Protein AF-A0A822BD22-F1 (afdb_monomer_lite)

pLDDT: mean 70.35, std 27.4, range [24.09, 98.56]

Secondary structure (DSSP, 8-state):
--------------------GGGG---S-PPP--GGGGSPP--HHHHTGGGTTTSTTHHHHHHHHHHH-SS-STT--HHHHHHHHHHHPPPSSGGGSHHHHHHHHHH-S-TTGGGGGHHHHHHHHHHHHHSPEEEEEEEEEESS--GGGS-TT-EEEE-S-EEEES-HHHHTSTTTT-SSSSEEEEEEEEEEEEE-GGGSS-GGG-EEEEPTTEEEEEEEEEE-TTSEEEEEEEE-PPPPHHHHHHHHHT----PPP--SS---GGG--HHHHHHHHH-----GGGTT-GGGTEEEESS-TTT---S-EEEE-EEEE-TTT--EEEE---EE---SS--------

Foldseek 3Di:
DDDDDDDPPPDDPQQPDDAPVVVLAPQDDADDDCVLVPDDQDALCVLQVLVPVPQPPVVVLLVVLLVVQVDAPLPDDSRLLSLQQQLQDADVVRCSRPQNVVLVQLRDSPCPVVVSNSNSCSSNVVSQVSFDWDFAKWKDKHQAACLVVAAAFDKGWRQGWDKTARDPVVCCDSSHRHDAHAMEMETEGDGGWGQSLRSYPNNVRSITIDDGRWMWGWHDWDADPRNYIYTYTYTDDDDDVVNVVVLVVLPPQPDDDDDDDDDDPVDPCVVVVCCVSPVDDDDPVPPDDQVVQWDFDCADPPPGDRAGWTFGFDFDQDPVRRDTDTDGGDTDGDDPPDSDDDDDD

Radius of gyration: 25.85 Å; chains: 1; bounding box: 95×39×69 Å

Structure (mmCIF, N/CA/C/O backbone):
data_AF-A0A822BD22-F1
#
_entry.id   AF-A0A822BD22-F1
#
loop_
_atom_site.group_PDB
_atom_site.id
_atom_site.type_symbol
_atom_site.label_atom_id
_atom_site.label_alt_id
_atom_site.label_comp_id
_atom_site.label_asym_id
_atom_site.label_entity_id
_atom_site.label_seq_id
_atom_site.pdbx_PDB_ins_code
_atom_site.Cartn_x
_atom_site.Cartn_y
_atom_site.Cartn_z
_atom_site.occupancy
_atom_site.B_iso_or_equiv
_atom_site.auth_seq_id
_atom_site.auth_comp_id
_atom_site.auth_asym_id
_atom_site.auth_atom_id
_atom_site.pdbx_PDB_model_num
ATOM 1 N N . MET A 1 1 ? 43.432 14.943 35.364 1.00 39.38 1 MET A N 1
ATOM 2 C CA . MET A 1 1 ? 43.405 15.243 33.917 1.00 39.38 1 MET A CA 1
ATOM 3 C C . MET A 1 1 ? 42.606 14.137 33.251 1.00 39.38 1 MET A C 1
ATOM 5 O O . MET A 1 1 ? 43.121 13.043 33.075 1.00 39.38 1 MET A O 1
ATOM 9 N N . GLY A 1 2 ? 41.304 14.366 33.076 1.00 28.75 2 GLY A N 1
ATOM 10 C CA . GLY A 1 2 ? 40.375 13.372 32.541 1.00 28.75 2 GLY A CA 1
ATOM 11 C C . GLY A 1 2 ? 40.328 13.458 31.022 1.00 28.75 2 GLY A C 1
ATOM 12 O O . GLY A 1 2 ? 39.978 14.506 30.487 1.00 28.75 2 GLY A O 1
ATOM 13 N N . ASN A 1 3 ? 40.677 12.366 30.345 1.00 30.05 3 ASN A N 1
ATOM 14 C CA . ASN A 1 3 ? 40.506 12.235 28.903 1.00 30.05 3 ASN A CA 1
ATOM 15 C C . ASN A 1 3 ? 39.052 11.870 28.607 1.00 30.05 3 ASN A C 1
ATOM 17 O O . ASN A 1 3 ? 38.611 10.746 28.838 1.00 30.05 3 ASN A O 1
ATOM 21 N N . THR A 1 4 ? 38.305 12.850 28.114 1.00 30.67 4 THR A N 1
ATOM 22 C CA . THR A 1 4 ? 36.961 12.680 27.569 1.00 30.67 4 THR A CA 1
ATOM 23 C C . THR A 1 4 ? 37.096 12.110 26.160 1.00 30.67 4 THR A C 1
ATOM 25 O O . THR A 1 4 ? 37.563 12.784 25.246 1.00 30.67 4 THR A O 1
ATOM 28 N N . VAL A 1 5 ? 36.716 10.844 25.988 1.00 32.72 5 VAL A N 1
ATOM 29 C CA . VAL A 1 5 ? 36.559 10.224 24.670 1.00 32.72 5 VAL A CA 1
ATOM 30 C C . VAL A 1 5 ? 35.269 10.771 24.068 1.00 32.72 5 VAL A C 1
ATOM 32 O O . VAL A 1 5 ? 34.169 10.437 24.502 1.00 32.72 5 VAL A O 1
ATOM 35 N N . SER A 1 6 ? 35.407 11.654 23.087 1.00 28.48 6 SER A N 1
ATOM 36 C CA . SER A 1 6 ? 34.316 12.148 22.259 1.00 28.48 6 SER A CA 1
ATOM 37 C C . SER A 1 6 ? 33.780 11.009 21.387 1.00 28.48 6 SER A C 1
ATOM 39 O O . SER A 1 6 ? 34.411 10.574 20.425 1.00 28.48 6 SER A O 1
ATOM 41 N N . HIS A 1 7 ? 32.596 10.497 21.727 1.00 30.17 7 HIS A N 1
ATOM 42 C CA . HIS A 1 7 ? 31.829 9.647 20.822 1.00 30.17 7 HIS A CA 1
ATOM 43 C C . HIS A 1 7 ? 31.301 10.495 19.666 1.00 30.17 7 HIS A C 1
ATOM 45 O O . HIS A 1 7 ? 30.367 11.282 19.806 1.00 30.17 7 HIS A O 1
ATOM 51 N N . ASN A 1 8 ? 31.943 10.328 18.515 1.00 25.52 8 ASN A N 1
ATOM 52 C CA . ASN A 1 8 ? 31.527 10.877 17.236 1.00 25.52 8 ASN A CA 1
ATOM 53 C C . ASN A 1 8 ? 30.267 10.124 16.768 1.00 25.52 8 ASN A C 1
ATOM 55 O O . ASN A 1 8 ? 30.348 9.109 16.079 1.00 25.52 8 ASN A O 1
ATOM 59 N N . ILE A 1 9 ? 29.088 10.599 17.175 1.00 32.53 9 ILE A N 1
ATOM 60 C CA . ILE A 1 9 ? 27.795 10.157 16.639 1.00 32.53 9 ILE A CA 1
ATOM 61 C C . ILE A 1 9 ? 27.594 10.888 15.310 1.00 32.53 9 ILE A C 1
ATOM 63 O O . ILE A 1 9 ? 26.933 11.913 15.254 1.00 32.53 9 ILE A O 1
ATOM 67 N N . ASN A 1 10 ? 28.242 10.409 14.251 1.00 30.33 10 ASN A N 1
ATOM 68 C CA . ASN A 1 10 ? 27.980 10.827 12.871 1.00 30.33 10 ASN A CA 1
ATOM 69 C C . ASN A 1 10 ? 28.364 9.694 11.915 1.00 30.33 10 ASN A C 1
ATOM 71 O O . ASN A 1 10 ? 29.197 9.833 11.024 1.00 30.33 10 ASN A O 1
ATOM 75 N N . GLN A 1 11 ? 27.739 8.540 12.117 1.00 27.50 11 GLN A N 1
ATOM 76 C CA . GLN A 1 11 ? 27.539 7.578 11.044 1.00 27.50 11 GLN A CA 1
ATOM 77 C C . GLN A 1 11 ? 26.036 7.490 10.847 1.00 27.50 11 GLN A C 1
ATOM 79 O O . GLN A 1 11 ? 25.334 6.846 11.622 1.00 27.50 11 GLN A O 1
ATOM 84 N N . SER A 1 12 ? 25.538 8.227 9.853 1.00 28.83 12 SER A N 1
ATOM 85 C CA . SER A 1 12 ? 24.184 8.041 9.350 1.00 28.83 12 SER A CA 1
ATOM 86 C C . SER A 1 12 ? 24.054 6.568 8.957 1.00 28.83 12 SER A C 1
ATOM 88 O O . SER A 1 12 ? 24.787 6.142 8.053 1.00 28.83 12 SER A O 1
ATOM 90 N N . PRO A 1 13 ? 23.196 5.775 9.620 1.00 29.02 13 PRO A N 1
ATOM 91 C CA . PRO A 1 13 ? 22.957 4.418 9.175 1.00 29.02 13 PRO A CA 1
ATOM 92 C C . PRO A 1 13 ? 22.441 4.516 7.742 1.00 29.02 13 PRO A C 1
ATOM 94 O O . PRO A 1 13 ? 21.635 5.392 7.422 1.00 29.02 13 PRO A O 1
ATOM 97 N N . SER A 1 14 ? 22.992 3.684 6.863 1.00 32.59 14 SER A N 1
ATOM 98 C CA . SER A 1 14 ? 22.547 3.540 5.484 1.00 32.59 14 SER A CA 1
ATOM 99 C C . SER A 1 14 ? 21.024 3.461 5.474 1.00 32.59 14 SER A C 1
ATOM 101 O O . SER A 1 14 ? 20.461 2.490 5.975 1.00 32.59 14 SER A O 1
ATOM 103 N N . ASN A 1 15 ? 20.372 4.511 4.972 1.00 36.66 15 ASN A N 1
ATOM 104 C CA . ASN A 1 15 ? 18.926 4.552 4.841 1.00 36.66 15 ASN A CA 1
ATOM 105 C C . ASN A 1 15 ? 18.528 3.502 3.795 1.00 36.66 15 ASN A C 1
ATOM 107 O O . ASN A 1 15 ? 18.431 3.804 2.607 1.00 36.66 15 ASN A O 1
ATOM 111 N N . ASP A 1 16 ? 18.335 2.257 4.219 1.00 38.34 16 ASP A N 1
ATOM 112 C CA . ASP A 1 16 ? 17.560 1.290 3.459 1.00 38.34 16 ASP A CA 1
ATOM 113 C C . ASP A 1 16 ? 16.104 1.735 3.570 1.00 38.34 16 ASP A C 1
ATOM 115 O O . ASP A 1 16 ? 15.376 1.409 4.505 1.00 38.34 16 ASP A O 1
ATOM 119 N N . TYR A 1 17 ? 15.702 2.597 2.638 1.00 51.81 17 TYR A N 1
ATOM 120 C CA . TYR A 1 17 ? 14.315 3.009 2.509 1.00 51.81 17 TYR A CA 1
ATOM 121 C C . TYR A 1 17 ? 13.436 1.795 2.238 1.00 51.81 17 TYR A C 1
ATOM 123 O O . TYR A 1 17 ? 13.877 0.831 1.621 1.00 51.81 17 TYR A O 1
ATOM 131 N N . ARG A 1 18 ? 12.171 1.908 2.654 1.00 59.91 18 ARG A N 1
ATOM 132 C CA . ARG A 1 18 ? 11.008 1.069 2.337 1.00 59.91 18 ARG A CA 1
ATOM 133 C C . ARG A 1 18 ? 11.093 0.342 0.985 1.00 59.91 18 ARG A C 1
ATOM 135 O O . ARG A 1 18 ? 10.445 0.732 0.013 1.00 59.91 18 ARG A O 1
ATOM 142 N N . PHE A 1 19 ? 11.856 -0.746 0.919 1.00 51.41 19 PHE A N 1
ATOM 143 C CA . PHE A 1 19 ? 11.784 -1.678 -0.190 1.00 51.41 19 PHE A CA 1
ATOM 144 C C . PHE A 1 19 ? 10.459 -2.392 -0.019 1.00 51.41 19 PHE A C 1
ATOM 146 O O . PHE A 1 19 ? 10.248 -3.146 0.934 1.00 51.41 19 PHE A O 1
ATOM 153 N N . LEU A 1 20 ? 9.527 -2.094 -0.916 1.00 57.00 20 LEU A N 1
ATOM 154 C CA . LEU A 1 20 ? 8.345 -2.918 -1.039 1.00 57.00 20 LEU A CA 1
ATOM 155 C C . LEU A 1 20 ? 8.821 -4.355 -1.225 1.00 57.00 20 LEU A C 1
ATOM 157 O O . LEU A 1 20 ? 9.653 -4.631 -2.089 1.00 57.00 20 LEU A O 1
ATOM 161 N N . ASN A 1 21 ? 8.294 -5.269 -0.419 1.00 61.31 21 ASN A N 1
ATOM 162 C CA . ASN A 1 21 ? 8.563 -6.693 -0.581 1.00 61.31 21 ASN A CA 1
ATOM 163 C C . ASN A 1 21 ? 7.690 -7.245 -1.729 1.00 61.31 21 ASN A C 1
ATOM 165 O O . ASN A 1 21 ? 7.062 -8.296 -1.589 1.00 61.31 21 ASN A O 1
ATOM 169 N N . ILE A 1 22 ? 7.610 -6.502 -2.845 1.00 62.81 22 ILE A N 1
ATOM 170 C CA . ILE A 1 22 ? 6.852 -6.872 -4.048 1.00 62.81 22 ILE A CA 1
ATOM 171 C C . ILE A 1 22 ? 7.422 -8.154 -4.659 1.00 62.81 22 ILE A C 1
ATOM 173 O O . ILE A 1 22 ? 6.692 -8.927 -5.272 1.00 62.81 22 ILE A O 1
ATOM 177 N N . ASP A 1 23 ? 8.717 -8.411 -4.470 1.00 64.88 23 ASP A N 1
ATOM 178 C CA . ASP A 1 23 ? 9.380 -9.660 -4.851 1.00 64.88 23 ASP A CA 1
ATOM 179 C C . ASP A 1 23 ? 8.731 -10.898 -4.209 1.00 64.88 23 ASP A C 1
ATOM 181 O O . ASP A 1 23 ? 8.848 -11.998 -4.742 1.00 64.88 23 ASP A O 1
ATOM 185 N N . LYS A 1 24 ? 8.013 -10.718 -3.094 1.00 77.94 24 LYS A N 1
ATOM 186 C CA . LYS A 1 24 ? 7.325 -11.788 -2.361 1.00 77.94 24 LYS A CA 1
ATOM 187 C C . LYS A 1 24 ? 5.832 -11.863 -2.659 1.00 77.94 24 LYS A C 1
ATOM 189 O O . LYS A 1 24 ? 5.160 -12.708 -2.066 1.00 77.94 24 LYS A O 1
ATOM 194 N N . GLU A 1 25 ? 5.289 -10.985 -3.505 1.00 79.69 25 GLU A N 1
ATOM 195 C CA . GLU A 1 25 ? 3.885 -11.078 -3.901 1.00 79.69 25 GLU A CA 1
ATOM 196 C C . GLU A 1 25 ? 3.631 -12.442 -4.550 1.00 79.69 25 GLU A C 1
ATOM 198 O O . GLU A 1 25 ? 4.402 -12.871 -5.406 1.00 79.69 25 GLU A O 1
ATOM 203 N N . PRO A 1 26 ? 2.559 -13.153 -4.166 1.00 75.69 26 PRO A N 1
ATOM 204 C CA . PRO A 1 26 ? 2.305 -14.485 -4.696 1.00 75.69 26 PRO A CA 1
ATOM 205 C C . PRO A 1 26 ? 1.864 -14.442 -6.171 1.00 75.69 26 PRO A C 1
ATOM 207 O O . PRO A 1 26 ? 1.840 -15.480 -6.822 1.00 75.69 26 PRO A O 1
ATOM 210 N N . LEU A 1 27 ? 1.516 -13.252 -6.692 1.00 73.12 27 LEU A N 1
ATOM 211 C CA . LEU A 1 27 ? 1.082 -12.980 -8.074 1.00 73.12 27 LEU A CA 1
ATOM 212 C C . LEU A 1 27 ? -0.092 -13.847 -8.559 1.00 73.12 27 LEU A C 1
ATOM 214 O O . LEU A 1 27 ? -0.377 -13.924 -9.751 1.00 73.12 27 LEU A O 1
ATOM 218 N N . GLU A 1 28 ? -0.827 -14.438 -7.621 1.00 69.50 28 GLU A N 1
ATOM 219 C CA . GLU A 1 28 ? -1.998 -15.278 -7.845 1.00 69.50 28 GLU A CA 1
ATOM 220 C C . GLU A 1 28 ? -3.212 -14.740 -7.073 1.00 69.50 28 GLU A C 1
ATOM 222 O O . GLU A 1 28 ? -3.108 -13.849 -6.221 1.00 69.50 28 GLU A O 1
ATOM 227 N N . MET A 1 29 ? -4.390 -15.288 -7.372 1.00 68.81 29 MET A N 1
ATOM 228 C CA . MET A 1 29 ? -5.622 -14.944 -6.669 1.00 68.81 29 MET A CA 1
ATOM 229 C C . MET A 1 29 ? -5.764 -15.778 -5.390 1.00 68.81 29 MET A C 1
ATOM 231 O O . MET A 1 29 ? -5.981 -16.984 -5.449 1.00 68.81 29 MET A O 1
ATOM 235 N N . LEU A 1 30 ? -5.696 -15.119 -4.236 1.00 66.50 30 LEU A N 1
ATOM 236 C CA . LEU A 1 30 ? -6.094 -15.656 -2.939 1.00 66.50 30 LEU A CA 1
ATOM 237 C C . LEU A 1 30 ? -7.579 -15.361 -2.658 1.00 66.50 30 LEU A C 1
ATOM 239 O O . LEU A 1 30 ? -8.231 -14.590 -3.366 1.00 66.50 30 LEU A O 1
ATOM 243 N N . LEU A 1 31 ? -8.124 -15.971 -1.602 1.00 66.19 31 LEU A N 1
ATOM 244 C CA . LEU A 1 31 ? -9.459 -15.626 -1.111 1.00 66.19 31 LEU A CA 1
ATOM 245 C C . LEU A 1 31 ? -9.468 -14.177 -0.611 1.00 66.19 31 LEU A C 1
ATOM 247 O O . LEU A 1 31 ? -8.600 -13.792 0.184 1.00 66.19 31 LEU A O 1
ATOM 251 N N . ALA A 1 32 ? -10.451 -13.419 -1.108 1.00 62.97 32 ALA A N 1
ATOM 252 C CA . ALA A 1 32 ? -10.689 -12.031 -0.742 1.00 62.97 32 ALA A CA 1
ATOM 253 C C . ALA A 1 32 ? -11.035 -11.924 0.737 1.00 62.97 32 ALA A C 1
ATOM 255 O O . ALA A 1 32 ? -11.737 -12.778 1.291 1.00 62.97 32 ALA A O 1
ATOM 256 N N . ILE A 1 33 ? -10.562 -10.854 1.359 1.00 66.81 33 ILE A N 1
ATOM 257 C CA . ILE A 1 33 ? -10.727 -10.681 2.784 1.00 66.81 33 ILE A CA 1
ATOM 258 C C . ILE A 1 33 ? -11.813 -9.644 3.053 1.00 66.81 33 ILE A C 1
ATOM 260 O O . ILE A 1 33 ? -11.590 -8.441 3.007 1.00 66.81 33 ILE A O 1
ATOM 264 N N . GLU A 1 34 ? -13.018 -10.111 3.377 1.00 69.62 34 GLU A N 1
ATOM 265 C CA . GLU A 1 34 ? -14.160 -9.220 3.623 1.00 69.62 34 GLU A CA 1
ATOM 266 C C . GLU A 1 34 ? -14.635 -9.202 5.079 1.00 69.62 34 GLU A C 1
ATOM 268 O O . GLU A 1 34 ? -15.437 -8.342 5.449 1.00 69.62 34 GLU A O 1
ATOM 273 N N . ASP A 1 35 ? -14.124 -10.101 5.924 1.00 77.06 35 ASP A N 1
ATOM 274 C CA . ASP A 1 35 ? -14.618 -10.301 7.293 1.00 77.06 35 ASP A CA 1
ATOM 275 C C . ASP A 1 35 ? -14.495 -9.043 8.156 1.00 77.06 35 ASP A C 1
ATOM 277 O O . ASP A 1 35 ? -15.389 -8.735 8.948 1.00 77.06 35 ASP A O 1
ATOM 281 N N . TYR A 1 36 ? -13.439 -8.252 7.946 1.00 81.69 36 TYR A N 1
ATOM 282 C CA . TYR A 1 36 ? -13.239 -7.013 8.691 1.00 81.69 36 TYR A CA 1
ATOM 283 C C . TYR A 1 36 ? -14.333 -5.980 8.403 1.00 81.69 36 TYR A C 1
ATOM 285 O O . TYR A 1 36 ? -14.628 -5.156 9.265 1.00 81.69 36 TYR A O 1
ATOM 293 N N . LYS A 1 37 ? -14.977 -6.007 7.222 1.00 79.25 37 LYS A N 1
ATOM 294 C CA . LYS A 1 37 ? -15.963 -4.989 6.811 1.00 79.25 37 LYS A CA 1
ATOM 295 C C . LYS A 1 37 ? -17.158 -4.937 7.768 1.00 79.25 37 LYS A C 1
ATOM 297 O O . LYS A 1 37 ? -17.703 -3.851 7.980 1.00 79.25 37 LYS A O 1
ATOM 302 N N . LYS A 1 38 ? -17.515 -6.082 8.363 1.00 83.94 38 LYS A N 1
ATOM 303 C CA . LYS A 1 38 ? -18.635 -6.257 9.305 1.00 83.94 38 LYS A CA 1
ATOM 304 C C . LYS A 1 38 ? -18.286 -5.905 10.754 1.00 83.94 38 LYS A C 1
ATOM 306 O O . LYS A 1 38 ? -19.191 -5.818 11.577 1.00 83.94 38 LYS A O 1
ATOM 311 N N . LEU A 1 39 ? -17.004 -5.724 11.074 1.00 88.25 39 LEU A N 1
ATOM 312 C CA . LEU A 1 39 ? -16.579 -5.385 12.429 1.00 88.25 39 LEU A CA 1
ATOM 313 C C . LEU A 1 39 ? -16.933 -3.932 12.779 1.00 88.25 39 LEU A C 1
ATOM 315 O O . LEU A 1 39 ? -16.953 -3.072 11.888 1.00 88.25 39 LEU A O 1
ATOM 319 N N . PRO A 1 40 ? -17.199 -3.637 14.065 1.00 93.12 40 PRO A N 1
ATOM 320 C CA . PRO A 1 40 ? -17.369 -2.267 14.525 1.00 93.12 40 PRO A CA 1
ATOM 321 C C . PRO A 1 40 ? -16.058 -1.483 14.401 1.00 93.12 40 PRO A C 1
ATOM 323 O O . PRO A 1 40 ? -14.964 -2.048 14.460 1.00 93.12 40 PRO A O 1
ATOM 326 N N . LEU A 1 41 ? -16.172 -0.163 14.246 1.00 94.88 41 LEU A N 1
ATOM 327 C CA . LEU A 1 41 ? -15.031 0.733 14.423 1.00 94.88 41 LEU A CA 1
ATOM 328 C C . LEU A 1 41 ? -14.703 0.841 15.911 1.00 94.88 41 LEU A C 1
ATOM 330 O O . LEU A 1 41 ? -15.602 0.933 16.746 1.00 94.88 41 LEU A O 1
ATOM 334 N N . VAL A 1 42 ? -13.413 0.826 16.219 1.00 97.38 42 VAL A N 1
ATOM 335 C CA . VAL A 1 42 ? -12.861 0.838 17.576 1.00 97.38 42 VAL A CA 1
ATOM 336 C C . VAL A 1 42 ? -11.689 1.818 17.642 1.00 97.38 42 VAL A C 1
ATOM 338 O O . VAL A 1 42 ? -11.203 2.259 16.597 1.00 97.38 42 VAL A O 1
ATOM 341 N N . SER A 1 43 ? -11.227 2.160 18.849 1.00 98.25 43 SER A N 1
ATOM 342 C CA . SER A 1 43 ? -10.034 3.007 19.004 1.00 98.25 43 SER A CA 1
ATOM 343 C C . SER A 1 43 ? -8.779 2.302 18.480 1.00 98.25 43 SER A C 1
ATOM 345 O O . SER A 1 43 ? -8.759 1.073 18.353 1.00 98.25 43 SER A O 1
ATOM 347 N N . LEU A 1 44 ? -7.702 3.050 18.215 1.00 98.44 44 LEU A N 1
ATOM 348 C CA . LEU A 1 44 ? -6.462 2.450 17.717 1.00 98.44 44 LEU A CA 1
ATOM 349 C C . LEU A 1 44 ? -5.879 1.427 18.707 1.00 98.44 44 LEU A C 1
ATOM 351 O O . LEU A 1 44 ? -5.439 0.359 18.290 1.00 98.44 44 LEU A O 1
ATOM 355 N N . GLU A 1 45 ? -5.935 1.696 20.014 1.00 98.19 45 GLU A N 1
ATOM 356 C CA . GLU A 1 45 ? -5.481 0.773 21.063 1.00 98.19 45 GLU A CA 1
ATOM 357 C C . GLU A 1 45 ? -6.238 -0.557 21.025 1.00 98.19 45 GLU A C 1
ATOM 359 O O . GLU A 1 45 ? -5.637 -1.629 21.114 1.00 98.19 45 GLU A O 1
ATOM 364 N N . GLN A 1 46 ? -7.563 -0.493 20.872 1.00 97.88 46 GLN A N 1
ATOM 365 C CA . GLN A 1 46 ? -8.407 -1.680 20.755 1.00 97.88 46 GLN A CA 1
ATOM 366 C C . GLN A 1 46 ? -8.121 -2.424 19.448 1.00 97.88 46 GLN A C 1
ATOM 368 O O . GLN A 1 46 ? -8.003 -3.652 19.452 1.00 97.88 46 GLN A O 1
ATOM 373 N N . ALA A 1 47 ? -7.950 -1.683 18.349 1.00 97.88 47 ALA A N 1
ATOM 374 C CA . ALA A 1 47 ? -7.697 -2.223 17.020 1.00 97.88 47 ALA A CA 1
ATOM 375 C C . ALA A 1 47 ? -6.402 -3.044 16.942 1.00 97.88 47 ALA A C 1
ATOM 377 O O . ALA A 1 47 ? -6.341 -4.013 16.186 1.00 97.88 47 ALA A O 1
ATOM 378 N N . VAL A 1 48 ? -5.389 -2.680 17.736 1.00 97.88 48 VAL A N 1
ATOM 379 C CA . VAL A 1 48 ? -4.091 -3.368 17.774 1.00 97.88 48 VAL A CA 1
ATOM 380 C C . VAL A 1 48 ? -3.915 -4.330 18.950 1.00 97.88 48 VAL A C 1
ATOM 382 O O . VAL A 1 48 ? -2.855 -4.937 19.091 1.00 97.88 48 VAL A O 1
ATOM 385 N N . SER A 1 49 ? -4.919 -4.479 19.814 1.00 96.94 49 SER A N 1
ATOM 386 C CA . SER A 1 49 ? -4.806 -5.268 21.050 1.00 96.94 49 SER A CA 1
ATOM 387 C C . SER A 1 49 ? -4.334 -6.710 20.807 1.00 96.94 49 SER A C 1
ATOM 389 O O . SER A 1 49 ? -3.453 -7.198 21.514 1.00 96.94 49 SER A O 1
ATOM 391 N N . SER A 1 50 ? -4.838 -7.358 19.752 1.00 95.31 50 SER A N 1
ATOM 392 C CA . SER A 1 50 ? -4.452 -8.716 19.337 1.00 95.31 50 SER A CA 1
ATOM 393 C C . SER A 1 50 ? -3.057 -8.815 18.710 1.00 95.31 50 SER A C 1
ATOM 395 O O . SER A 1 50 ? -2.565 -9.922 18.515 1.00 95.31 50 SER A O 1
ATOM 397 N N . LEU A 1 51 ? -2.419 -7.687 18.386 1.00 96.44 51 LEU A N 1
ATOM 398 C CA . LEU A 1 51 ? -1.101 -7.624 17.747 1.00 96.44 51 LEU A CA 1
ATOM 399 C C . LEU A 1 51 ? 0.044 -7.511 18.768 1.00 96.44 51 LEU A C 1
ATOM 401 O O . LEU A 1 51 ? 1.200 -7.746 18.426 1.00 96.44 51 LEU A O 1
ATOM 405 N N . VAL A 1 52 ? -0.262 -7.180 20.029 1.00 95.31 52 VAL A N 1
ATOM 406 C CA . VAL A 1 52 ? 0.725 -6.934 21.103 1.00 95.31 52 VAL A CA 1
ATOM 407 C C . VAL A 1 52 ? 1.674 -8.112 21.332 1.00 95.31 52 VAL A C 1
ATOM 409 O O . VAL A 1 52 ? 2.813 -7.899 21.734 1.00 95.31 52 VAL A O 1
ATOM 412 N N . SER A 1 53 ? 1.230 -9.344 21.082 1.00 92.69 53 SER A N 1
ATOM 413 C CA . SER A 1 53 ? 2.041 -10.546 21.305 1.00 92.69 53 SER A CA 1
ATOM 414 C C . SER A 1 53 ? 3.109 -10.793 20.238 1.00 92.69 53 SER A C 1
ATOM 416 O O . SER A 1 53 ? 4.004 -11.598 20.483 1.00 92.69 53 SER A O 1
ATOM 418 N N . PHE A 1 54 ? 3.033 -10.143 19.071 1.00 93.50 54 PHE A N 1
ATOM 419 C CA . PHE A 1 54 ? 3.946 -10.421 17.953 1.00 93.50 54 PHE A CA 1
ATOM 420 C C . PHE A 1 54 ? 4.390 -9.195 17.142 1.00 93.50 54 PHE A C 1
ATOM 422 O O . PHE A 1 54 ? 5.243 -9.335 16.270 1.00 93.50 54 PHE A O 1
ATOM 429 N N . VAL A 1 55 ? 3.848 -8.004 17.409 1.00 94.88 55 VAL A N 1
ATOM 430 C CA . VAL A 1 55 ? 4.353 -6.743 16.854 1.00 94.88 55 VAL A CA 1
ATOM 431 C C . VAL A 1 55 ? 5.155 -6.011 17.937 1.00 94.88 55 VAL A C 1
ATOM 433 O O . VAL A 1 55 ? 4.560 -5.545 18.917 1.00 94.88 55 VAL A O 1
ATOM 436 N N . PRO A 1 56 ? 6.488 -5.893 17.788 1.00 94.00 56 PRO A N 1
ATOM 437 C CA . PRO A 1 56 ? 7.343 -5.241 18.775 1.00 94.00 56 PRO A CA 1
ATOM 438 C C . PRO A 1 56 ? 6.915 -3.798 19.050 1.00 94.00 56 PRO A C 1
ATOM 440 O O . PRO A 1 56 ? 6.549 -3.066 18.136 1.00 94.00 56 PRO A O 1
ATOM 443 N N . ASN A 1 57 ? 6.974 -3.380 20.318 1.00 94.69 57 ASN A N 1
ATOM 444 C CA . ASN A 1 57 ? 6.786 -1.988 20.759 1.00 94.69 57 ASN A CA 1
ATOM 445 C C . ASN A 1 57 ? 5.472 -1.306 20.323 1.00 94.69 57 ASN A C 1
ATOM 447 O O . ASN A 1 57 ? 5.367 -0.077 20.311 1.00 94.69 57 ASN A O 1
ATOM 451 N N . ILE A 1 58 ? 4.435 -2.078 19.980 1.00 96.81 58 ILE A N 1
ATOM 452 C CA . ILE A 1 58 ? 3.209 -1.522 19.394 1.00 96.81 58 ILE A CA 1
ATOM 453 C C . ILE A 1 58 ? 2.476 -0.532 20.300 1.00 96.81 58 ILE A C 1
ATOM 455 O O . ILE A 1 58 ? 1.913 0.444 19.813 1.00 96.81 58 ILE A O 1
ATOM 459 N N . LYS A 1 59 ? 2.524 -0.728 21.621 1.00 96.75 59 LYS A N 1
ATOM 460 C CA . LYS A 1 59 ? 1.893 0.192 22.578 1.00 96.75 59 LYS A CA 1
ATOM 461 C C . LYS A 1 59 ? 2.563 1.566 22.551 1.00 96.75 59 LYS A C 1
ATOM 463 O O . LYS A 1 59 ? 1.866 2.576 22.500 1.00 96.75 59 LYS A O 1
ATOM 468 N N . GLN A 1 60 ? 3.896 1.596 22.537 1.00 96.81 60 GLN A N 1
ATOM 469 C CA . GLN A 1 60 ? 4.673 2.831 22.440 1.00 96.81 60 GLN A CA 1
ATOM 470 C C . GLN A 1 60 ? 4.452 3.512 21.085 1.00 96.81 60 GLN A C 1
ATOM 472 O O . GLN A 1 60 ? 4.254 4.724 21.037 1.00 96.81 60 GLN A O 1
ATOM 477 N N . MET A 1 61 ? 4.412 2.737 19.992 1.00 97.44 61 MET A N 1
ATOM 478 C CA . MET A 1 61 ? 4.117 3.277 18.662 1.00 97.44 61 MET A CA 1
ATOM 479 C C . MET A 1 61 ? 2.737 3.940 18.613 1.00 97.44 61 MET A C 1
ATOM 481 O O . MET A 1 61 ? 2.628 5.057 18.119 1.00 97.44 61 MET A O 1
ATOM 485 N N . VAL A 1 62 ? 1.697 3.295 19.160 1.00 98.00 62 VAL A N 1
ATOM 486 C CA . VAL A 1 62 ? 0.335 3.856 19.209 1.00 98.00 62 VAL A CA 1
ATOM 487 C C . VAL A 1 62 ? 0.293 5.174 19.977 1.00 98.00 62 VAL A C 1
ATOM 489 O O . VAL A 1 62 ? -0.299 6.134 19.487 1.00 98.00 62 VAL A O 1
ATOM 492 N N . GLN A 1 63 ? 0.947 5.251 21.138 1.00 97.00 63 GLN A N 1
ATOM 493 C CA . GLN A 1 63 ? 1.039 6.501 21.900 1.00 97.00 63 GLN A CA 1
ATOM 494 C C . GLN A 1 63 ? 1.699 7.610 21.068 1.00 97.00 63 GLN A C 1
ATOM 496 O O . GLN A 1 63 ? 1.110 8.675 20.884 1.00 97.00 63 GLN A O 1
ATOM 501 N N . LEU A 1 64 ? 2.861 7.315 20.474 1.00 96.81 64 LEU A N 1
ATOM 502 C CA . LEU A 1 64 ? 3.612 8.253 19.639 1.00 96.81 64 LEU A CA 1
ATOM 503 C C . LEU A 1 64 ? 2.772 8.816 18.482 1.00 96.81 64 LEU A C 1
ATOM 505 O O . LEU A 1 64 ? 2.773 10.026 18.246 1.00 96.81 64 LEU A O 1
ATOM 509 N N . VAL A 1 65 ? 2.069 7.958 17.737 1.00 97.44 65 VAL A N 1
ATOM 510 C CA . VAL A 1 65 ? 1.303 8.413 16.567 1.00 97.44 65 VAL A CA 1
ATOM 511 C C . VAL A 1 65 ? 0.042 9.181 16.955 1.00 97.44 65 VAL A C 1
ATOM 513 O O . VAL A 1 65 ? -0.321 10.135 16.265 1.00 97.44 65 VAL A O 1
ATOM 516 N N . LYS A 1 66 ? -0.603 8.835 18.078 1.00 97.00 66 LYS A N 1
ATOM 517 C CA . LYS A 1 66 ? -1.775 9.571 18.575 1.00 97.00 66 LYS A CA 1
ATOM 518 C C . LYS A 1 66 ? -1.405 10.974 19.034 1.00 97.00 66 LYS A C 1
ATOM 520 O O . LYS A 1 66 ? -2.115 11.919 18.697 1.00 97.00 66 LYS A O 1
ATOM 525 N N . ASP A 1 67 ? -0.264 11.131 19.703 1.00 95.69 67 ASP A N 1
ATOM 526 C CA . ASP A 1 67 ? 0.226 12.446 20.127 1.00 95.69 67 ASP A CA 1
ATOM 527 C C . ASP A 1 67 ? 0.491 13.391 18.949 1.00 95.69 67 ASP A C 1
ATOM 529 O O . ASP A 1 67 ? 0.289 14.602 19.070 1.00 95.69 67 ASP A O 1
ATOM 533 N N . LYS A 1 68 ? 0.883 12.843 17.792 1.00 94.81 68 LYS A N 1
ATOM 534 C CA . LYS A 1 68 ? 1.093 13.600 16.551 1.00 94.81 68 LYS A CA 1
ATOM 535 C C . LYS A 1 68 ? -0.189 13.887 15.761 1.00 94.81 68 LYS A C 1
ATOM 537 O O . LYS A 1 68 ? -0.192 14.804 14.946 1.00 94.81 68 LYS A O 1
ATOM 542 N N . CYS A 1 69 ? -1.278 13.157 16.005 1.00 95.06 69 CYS A N 1
ATOM 543 C CA . CYS A 1 69 ? -2.522 13.244 15.228 1.00 95.06 69 CYS A CA 1
ATOM 544 C C . CYS A 1 69 ? -3.632 14.064 15.909 1.00 95.06 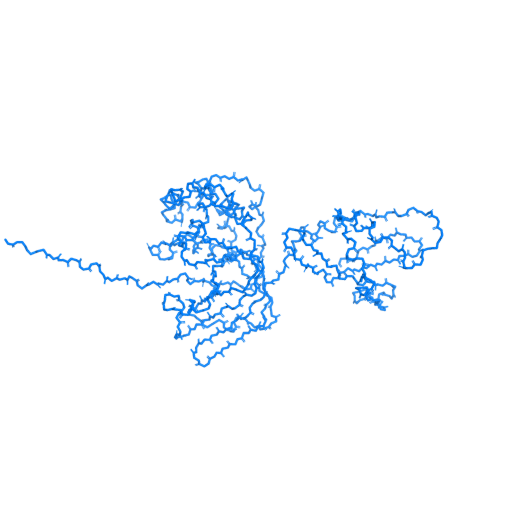69 CYS A C 1
ATOM 546 O O . CYS A 1 69 ? -4.805 13.822 15.643 1.00 95.06 69 CYS A O 1
ATOM 548 N N . LYS A 1 70 ? -3.305 15.027 16.785 1.00 89.75 70 LYS A N 1
ATOM 549 C CA . LYS A 1 70 ? -4.309 15.777 17.575 1.00 89.75 70 LYS A CA 1
ATOM 550 C C . LYS A 1 70 ? -5.323 16.563 16.730 1.00 89.75 70 LYS A C 1
ATOM 552 O O . LYS A 1 70 ? -6.467 16.682 17.147 1.00 89.75 70 LYS A O 1
ATOM 557 N N . ASN A 1 71 ? -4.914 17.064 15.561 1.00 91.69 71 ASN A N 1
ATOM 558 C CA . ASN A 1 71 ? -5.759 17.825 14.631 1.00 91.69 71 ASN A CA 1
ATOM 559 C C . ASN A 1 71 ? -5.594 17.275 13.204 1.00 91.69 71 ASN A C 1
ATOM 561 O O . ASN A 1 71 ? -4.845 17.846 12.408 1.00 91.69 71 ASN A O 1
ATOM 565 N N . PRO A 1 72 ? -6.203 16.123 12.893 1.00 93.44 72 PRO A N 1
ATOM 566 C CA . PRO A 1 72 ? -6.012 15.466 11.608 1.00 93.44 72 PRO A CA 1
ATOM 567 C C . PRO A 1 72 ? -6.745 16.198 10.472 1.00 93.44 72 PRO A C 1
ATOM 569 O O . PRO A 1 72 ? -7.801 16.799 10.673 1.00 93.44 72 PRO A O 1
ATOM 572 N N . ALA A 1 73 ? -6.184 16.123 9.264 1.00 92.88 73 ALA A N 1
ATOM 573 C CA . ALA A 1 73 ? -6.829 16.586 8.035 1.00 92.88 73 ALA A CA 1
ATOM 574 C C . ALA A 1 73 ? -7.935 15.615 7.555 1.00 92.88 73 ALA A C 1
ATOM 576 O O . ALA A 1 73 ? -8.226 14.608 8.203 1.00 92.88 73 ALA A O 1
ATOM 577 N N . ASP A 1 74 ? -8.558 15.933 6.414 1.00 91.00 74 ASP A N 1
ATOM 578 C CA . ASP A 1 74 ? -9.462 15.044 5.661 1.00 91.00 74 ASP A CA 1
ATOM 579 C C . ASP A 1 74 ? -10.680 14.516 6.446 1.00 91.00 74 ASP A C 1
ATOM 581 O O . ASP A 1 74 ? -11.241 13.465 6.134 1.00 91.00 74 ASP A O 1
ATOM 585 N N . ASN A 1 75 ? -11.117 15.266 7.467 1.00 91.94 75 ASN A N 1
ATOM 586 C CA . ASN A 1 75 ? -12.201 14.887 8.382 1.00 91.94 75 ASN A CA 1
ATOM 587 C C . ASN A 1 75 ? -11.995 13.501 9.027 1.00 91.94 75 ASN A C 1
ATOM 589 O O . ASN A 1 75 ? -12.965 12.802 9.353 1.00 91.94 75 ASN A O 1
ATOM 593 N N . LEU A 1 76 ? -10.737 13.086 9.195 1.00 95.25 76 LEU A N 1
ATOM 594 C CA . LEU A 1 76 ? -10.401 11.877 9.931 1.00 95.25 76 LEU A CA 1
ATOM 595 C C . LEU A 1 76 ? -10.558 12.106 11.433 1.00 95.25 76 LEU A C 1
ATOM 597 O O . LEU A 1 76 ? -10.390 13.211 11.942 1.00 95.25 76 LEU A O 1
ATOM 601 N N . THR A 1 77 ? -10.850 11.043 12.172 1.00 97.69 77 THR A N 1
ATOM 602 C CA . THR A 1 77 ? -10.661 11.055 13.625 1.00 97.69 77 THR A CA 1
ATOM 603 C C . THR A 1 77 ? -9.174 10.930 13.971 1.00 97.69 77 THR A C 1
ATOM 605 O O . THR A 1 77 ? -8.343 10.564 13.132 1.00 97.69 77 THR A O 1
ATOM 608 N N . VAL A 1 78 ? -8.824 11.192 15.234 1.00 98.12 78 VAL A N 1
ATOM 609 C CA . VAL A 1 78 ? -7.456 10.979 15.737 1.00 98.12 78 VAL A CA 1
ATOM 610 C C . VAL A 1 78 ? -7.020 9.528 15.520 1.00 98.12 78 VAL A C 1
ATOM 612 O O . VAL A 1 78 ? -5.926 9.301 15.017 1.00 98.12 78 VAL A O 1
ATOM 615 N N . ASP A 1 79 ? -7.874 8.550 15.845 1.00 98.50 79 ASP A N 1
ATOM 616 C CA . ASP A 1 79 ? -7.559 7.124 15.686 1.00 98.50 79 ASP A CA 1
ATOM 617 C C . ASP A 1 79 ? -7.405 6.722 14.210 1.00 98.50 79 ASP A C 1
ATOM 619 O O . ASP A 1 79 ? -6.516 5.943 13.871 1.00 98.50 79 ASP A O 1
ATOM 623 N N . GLU A 1 80 ? -8.224 7.281 13.316 1.00 98.31 80 GLU A N 1
ATOM 624 C CA . GLU A 1 80 ? -8.126 7.040 11.874 1.00 98.31 80 GLU A CA 1
ATOM 625 C C . GLU A 1 80 ? -6.809 7.574 11.302 1.00 98.31 80 GLU A C 1
ATOM 627 O O . GLU A 1 80 ? -6.066 6.822 10.671 1.00 98.31 80 GLU A O 1
ATOM 632 N N . SER A 1 81 ? -6.467 8.836 11.576 1.00 98.25 81 SER A N 1
ATOM 633 C CA . SER A 1 81 ? -5.193 9.423 11.140 1.00 98.25 81 SER A CA 1
ATOM 634 C C . SER A 1 81 ? -3.995 8.704 11.764 1.00 98.25 81 SER A C 1
ATOM 636 O O . SER A 1 81 ? -3.029 8.386 11.072 1.00 98.25 81 SER A O 1
ATOM 638 N N . ALA A 1 82 ? -4.067 8.385 13.059 1.00 98.38 82 ALA A N 1
ATOM 639 C CA . ALA A 1 82 ? -3.014 7.664 13.763 1.00 98.38 82 ALA A CA 1
ATOM 640 C C . ALA A 1 82 ? -2.817 6.247 13.206 1.00 98.38 82 ALA A C 1
ATOM 642 O O . ALA A 1 82 ? -1.685 5.773 13.150 1.00 98.38 82 ALA A O 1
ATOM 643 N N . SER A 1 83 ? -3.877 5.583 12.729 1.00 98.56 83 SER A N 1
ATOM 644 C CA . SER A 1 83 ? -3.753 4.277 12.071 1.00 98.56 83 SER A CA 1
ATOM 645 C C . SER A 1 83 ? -2.927 4.350 10.780 1.00 98.56 83 SER A C 1
ATOM 647 O O . SER A 1 83 ? -2.126 3.448 10.525 1.00 98.56 83 SER A O 1
ATOM 649 N N . ILE A 1 84 ? -3.061 5.439 10.010 1.00 98.19 84 ILE A N 1
ATOM 650 C CA . ILE A 1 84 ? -2.273 5.691 8.796 1.00 98.19 84 ILE A CA 1
ATOM 651 C C . ILE A 1 84 ? -0.834 6.056 9.150 1.00 98.19 84 ILE A C 1
ATOM 653 O O . ILE A 1 84 ? 0.107 5.521 8.562 1.00 98.19 84 ILE A O 1
ATOM 657 N N . MET A 1 85 ? -0.651 6.898 10.165 1.00 97.62 85 MET A N 1
ATOM 658 C CA . MET A 1 85 ? 0.678 7.265 10.634 1.00 97.62 85 MET A CA 1
ATOM 659 C C . MET A 1 85 ? 1.447 6.046 11.156 1.00 97.62 85 MET A C 1
ATOM 661 O O . MET A 1 85 ? 2.616 5.881 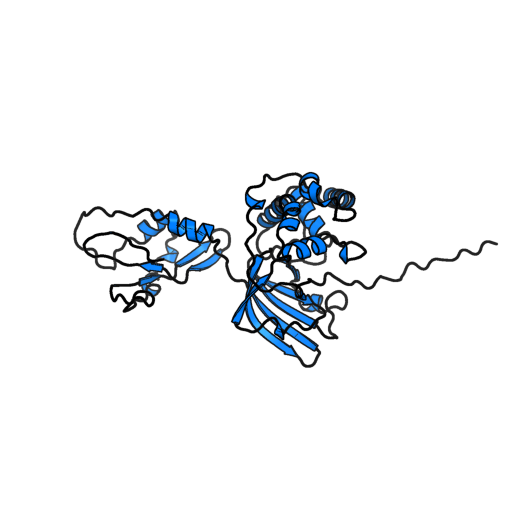10.810 1.00 97.62 85 MET A O 1
ATOM 665 N N . LEU A 1 86 ? 0.782 5.154 11.902 1.00 97.94 86 LEU A N 1
ATOM 666 C CA . LEU A 1 86 ? 1.347 3.888 12.378 1.00 97.94 86 LEU A CA 1
ATOM 667 C C . LEU A 1 86 ? 1.808 3.002 11.221 1.00 97.94 86 LEU A C 1
ATOM 669 O O . LEU A 1 86 ? 2.884 2.418 11.291 1.00 97.94 86 LEU A O 1
ATOM 673 N N . TYR A 1 87 ? 1.025 2.934 10.142 1.00 97.19 87 TYR A N 1
ATOM 674 C CA . TYR A 1 87 ? 1.416 2.203 8.940 1.00 97.19 87 TYR A CA 1
ATOM 675 C C . TYR A 1 87 ? 2.693 2.779 8.308 1.00 97.19 87 TYR A C 1
ATOM 677 O O . TYR A 1 87 ? 3.568 2.038 7.885 1.00 97.19 87 TYR A O 1
ATOM 685 N N . SER A 1 88 ? 2.839 4.100 8.255 1.00 94.50 88 SER A N 1
ATOM 686 C CA . SER A 1 88 ? 4.016 4.741 7.646 1.00 94.50 88 SER A CA 1
ATOM 687 C C . SER A 1 88 ? 5.271 4.797 8.532 1.00 94.50 88 SER A C 1
ATOM 689 O O . SER A 1 88 ? 6.324 5.215 8.053 1.00 94.50 88 SER A O 1
ATOM 691 N N . LEU A 1 89 ? 5.163 4.435 9.813 1.00 93.75 89 LEU A N 1
ATOM 692 C CA . LEU A 1 89 ? 6.254 4.524 10.783 1.00 93.75 89 LEU A CA 1
ATOM 693 C C . LEU A 1 89 ? 7.316 3.443 10.515 1.00 93.75 89 LEU A C 1
ATOM 695 O O . LEU A 1 89 ? 6.990 2.259 10.394 1.00 93.75 89 LEU A O 1
ATOM 699 N N . GLU A 1 90 ? 8.586 3.849 10.447 1.00 91.19 90 GLU A N 1
ATOM 700 C CA . GLU A 1 90 ? 9.727 2.933 10.331 1.00 91.19 90 GLU A CA 1
ATOM 701 C C . GLU A 1 90 ? 10.347 2.694 11.711 1.00 91.19 90 GLU A C 1
ATOM 703 O O . GLU A 1 90 ? 10.550 3.630 12.487 1.00 91.19 90 GLU A O 1
ATOM 708 N N . ASN A 1 91 ? 10.655 1.430 11.994 1.00 89.50 91 ASN A N 1
ATOM 709 C CA . ASN A 1 91 ? 11.383 1.003 13.183 1.00 89.50 91 ASN A CA 1
ATOM 710 C C . ASN A 1 91 ? 12.833 0.665 12.832 1.00 89.50 91 ASN A C 1
ATOM 712 O O . ASN A 1 91 ? 13.186 0.471 11.670 1.00 89.50 91 ASN A O 1
ATOM 716 N N . ILE A 1 92 ? 13.669 0.575 13.864 1.00 86.62 92 ILE A N 1
ATOM 717 C CA . ILE A 1 92 ? 15.020 0.028 13.770 1.00 86.62 92 ILE A CA 1
ATOM 718 C C . ILE A 1 92 ? 15.077 -1.165 14.734 1.00 86.62 92 ILE A C 1
ATOM 720 O O . ILE A 1 92 ? 14.888 -0.948 15.933 1.00 86.62 92 ILE A O 1
ATOM 724 N N . PRO A 1 93 ? 15.328 -2.395 14.245 1.00 90.25 93 PRO A N 1
ATOM 725 C CA . PRO A 1 93 ? 15.612 -2.760 12.849 1.00 90.25 93 PRO A CA 1
ATOM 726 C C . PRO A 1 93 ? 14.390 -2.623 11.916 1.00 90.25 93 PRO A C 1
ATOM 728 O O . PRO A 1 93 ? 13.241 -2.672 12.360 1.00 90.25 93 PRO A O 1
ATOM 731 N N . LEU A 1 94 ? 14.639 -2.431 10.613 1.00 87.12 94 LEU A N 1
ATOM 732 C CA . LEU A 1 94 ? 13.597 -2.105 9.630 1.00 87.12 94 LEU A CA 1
ATOM 733 C C . LEU A 1 94 ? 12.531 -3.200 9.544 1.00 87.12 94 LEU A C 1
ATOM 735 O O . LEU A 1 94 ? 11.348 -2.888 9.427 1.00 87.12 94 LEU A O 1
ATOM 739 N N . GLU A 1 95 ? 12.930 -4.466 9.655 1.00 88.88 95 GLU A N 1
ATOM 740 C CA . GLU A 1 95 ? 12.076 -5.657 9.584 1.00 88.88 95 GLU A CA 1
ATOM 741 C C . GLU A 1 95 ? 10.981 -5.679 10.659 1.00 88.88 95 GLU A C 1
ATOM 743 O O . GLU A 1 95 ? 9.944 -6.318 10.470 1.00 88.88 95 GLU A O 1
ATOM 748 N N . GLU A 1 96 ? 11.188 -4.957 11.762 1.00 91.62 96 GLU A N 1
ATOM 749 C CA . GLU A 1 96 ? 10.220 -4.796 12.849 1.00 91.62 96 GLU A CA 1
ATOM 750 C C . GLU A 1 96 ? 9.227 -3.649 12.605 1.00 91.62 96 GLU A C 1
ATOM 752 O O . GLU A 1 96 ? 8.368 -3.371 13.445 1.00 91.62 96 GLU A O 1
ATOM 757 N N . SER A 1 97 ? 9.312 -2.963 11.463 1.00 93.88 97 SER A N 1
ATOM 758 C CA . SER A 1 97 ? 8.354 -1.919 11.098 1.00 93.88 97 SER A CA 1
ATOM 759 C C . SER A 1 97 ? 6.957 -2.507 10.928 1.00 93.88 97 SER A C 1
ATOM 761 O O . SER A 1 97 ? 6.761 -3.534 10.271 1.00 93.88 97 SER A O 1
ATOM 763 N N . PHE A 1 98 ? 5.961 -1.803 11.464 1.00 96.06 98 PHE A N 1
ATOM 764 C CA . PHE A 1 98 ? 4.570 -2.249 11.489 1.00 96.06 98 PHE A CA 1
ATOM 765 C C . PHE A 1 98 ? 4.048 -2.658 10.098 1.00 96.06 98 PHE A C 1
ATOM 767 O O . PHE A 1 98 ? 3.448 -3.726 9.946 1.00 96.06 98 PHE A O 1
ATOM 774 N N . TYR A 1 99 ? 4.331 -1.859 9.060 1.00 94.38 99 TYR A N 1
ATOM 775 C CA . TYR A 1 99 ? 3.901 -2.178 7.695 1.00 94.38 99 TYR A CA 1
ATOM 776 C C . TYR A 1 99 ? 4.566 -3.425 7.116 1.00 94.38 99 TYR A C 1
ATOM 778 O O . TYR A 1 99 ? 3.933 -4.106 6.315 1.00 94.38 99 TYR A O 1
ATOM 786 N N . ILE A 1 100 ? 5.810 -3.748 7.491 1.00 93.19 100 ILE A N 1
ATOM 787 C CA . ILE A 1 100 ? 6.495 -4.943 6.981 1.00 93.19 100 ILE A CA 1
ATOM 788 C C . ILE A 1 100 ? 5.790 -6.191 7.498 1.00 93.19 100 ILE A C 1
ATOM 790 O O . ILE A 1 100 ? 5.491 -7.098 6.717 1.00 93.19 100 ILE A O 1
ATOM 794 N N . ILE A 1 101 ? 5.465 -6.212 8.791 1.00 95.00 101 ILE A N 1
ATOM 795 C CA . ILE A 1 101 ? 4.766 -7.331 9.429 1.00 95.00 101 ILE A CA 1
ATOM 796 C C . ILE A 1 101 ? 3.340 -7.459 8.867 1.00 95.00 101 ILE A C 1
ATOM 798 O O . ILE A 1 101 ? 2.914 -8.563 8.504 1.00 95.00 101 ILE A O 1
ATOM 802 N N . LEU A 1 102 ? 2.622 -6.339 8.715 1.00 95.25 102 LEU A N 1
ATOM 803 C CA . LEU A 1 102 ? 1.288 -6.324 8.109 1.00 95.25 102 LEU A CA 1
ATOM 804 C C . LEU A 1 102 ? 1.315 -6.834 6.663 1.00 95.25 102 LEU A C 1
ATOM 806 O O . LEU A 1 102 ? 0.602 -7.778 6.326 1.00 95.25 102 LEU A O 1
ATOM 810 N N . ASN A 1 103 ? 2.154 -6.246 5.809 1.00 94.31 103 ASN A N 1
ATOM 811 C CA . ASN A 1 103 ? 2.231 -6.605 4.395 1.00 94.31 103 ASN A CA 1
ATOM 812 C C . ASN A 1 103 ? 2.686 -8.062 4.208 1.00 94.31 103 ASN A C 1
ATOM 814 O O . ASN A 1 103 ? 2.182 -8.757 3.327 1.00 94.31 103 ASN A O 1
ATOM 818 N N . LYS A 1 104 ? 3.582 -8.570 5.068 1.00 92.25 104 LYS A N 1
ATOM 819 C CA . LYS A 1 104 ? 3.937 -9.998 5.092 1.00 92.25 104 LYS A CA 1
ATOM 820 C C . LYS A 1 104 ? 2.719 -10.871 5.394 1.00 92.25 104 LYS A C 1
ATOM 822 O O . LYS A 1 104 ? 2.540 -11.888 4.734 1.00 92.25 104 LYS A O 1
ATOM 827 N N . THR A 1 105 ? 1.879 -10.462 6.342 1.00 92.00 105 THR A N 1
ATOM 828 C CA . THR A 1 105 ? 0.652 -11.193 6.690 1.00 92.00 105 THR A CA 1
ATOM 829 C C . THR A 1 105 ? -0.382 -11.151 5.561 1.00 92.00 105 THR A C 1
ATOM 831 O O . THR A 1 105 ? -1.044 -12.151 5.303 1.00 92.00 105 THR A O 1
ATOM 834 N N . LEU A 1 106 ? -0.501 -10.027 4.845 1.00 89.81 106 LEU A N 1
ATOM 835 C CA . LEU A 1 106 ? -1.415 -9.883 3.702 1.00 89.81 106 LEU A CA 1
ATOM 836 C C . LEU A 1 106 ? -1.070 -10.829 2.541 1.00 89.81 106 LEU A C 1
ATOM 838 O O . LEU A 1 106 ? -1.970 -11.401 1.918 1.00 89.81 106 LEU A O 1
ATOM 842 N N . ARG A 1 107 ? 0.228 -11.036 2.294 1.00 89.06 107 ARG A N 1
ATOM 843 C CA . ARG A 1 107 ? 0.740 -11.991 1.299 1.00 89.06 107 ARG A CA 1
ATOM 844 C C . ARG A 1 107 ? 0.636 -13.454 1.720 1.00 89.06 107 ARG A C 1
ATOM 846 O O . ARG A 1 107 ? 0.731 -14.333 0.866 1.00 89.06 107 ARG A O 1
ATOM 853 N N . ASP A 1 108 ? 0.490 -13.733 3.014 1.00 85.88 108 ASP A N 1
ATOM 854 C CA . ASP A 1 108 ? 0.476 -15.102 3.522 1.00 85.88 108 ASP A CA 1
ATOM 855 C C . ASP A 1 108 ? -0.781 -15.844 3.035 1.00 85.88 108 ASP A C 1
ATOM 857 O O . ASP A 1 108 ? -1.920 -15.385 3.204 1.00 85.88 108 ASP A O 1
ATOM 861 N N . LYS A 1 109 ? -0.571 -17.025 2.439 1.00 80.00 109 LYS A N 1
ATOM 862 C CA . LYS A 1 109 ? -1.658 -17.925 2.033 1.00 80.00 109 LYS A CA 1
ATOM 863 C C . LYS A 1 109 ? -2.409 -18.453 3.258 1.00 80.00 109 LYS A C 1
ATOM 865 O O . LYS A 1 109 ? -3.606 -18.734 3.175 1.00 80.00 109 LYS A O 1
ATOM 870 N N . ASN A 1 110 ? -1.734 -18.568 4.405 1.00 80.88 110 ASN A N 1
ATOM 871 C CA . ASN A 1 110 ? -2.356 -18.947 5.663 1.00 80.88 110 ASN A CA 1
ATOM 872 C C . ASN A 1 110 ? -3.115 -17.764 6.286 1.00 80.88 110 ASN A C 1
ATOM 874 O O . ASN A 1 110 ? -2.565 -16.920 6.993 1.00 80.88 110 ASN A O 1
ATOM 878 N N . ARG A 1 111 ? -4.435 -17.753 6.091 1.00 80.81 111 ARG A N 1
ATOM 879 C CA . ARG A 1 111 ? -5.323 -16.698 6.599 1.00 80.81 111 ARG A CA 1
ATOM 880 C C . ARG A 1 111 ? -5.583 -16.744 8.112 1.00 80.81 111 ARG A C 1
ATOM 882 O O . ARG A 1 111 ? -6.289 -15.878 8.619 1.00 80.81 111 ARG A O 1
ATOM 889 N N . GLN A 1 112 ? -5.035 -17.702 8.867 1.00 81.06 112 GLN A N 1
ATOM 890 C CA . GLN A 1 112 ? -5.223 -17.720 10.328 1.00 81.06 112 GLN A CA 1
ATOM 891 C C . GLN A 1 112 ? -4.529 -16.531 11.001 1.00 81.06 112 GLN A C 1
ATOM 893 O O . GLN A 1 112 ? -5.141 -15.859 11.829 1.00 81.06 112 GLN A O 1
ATOM 898 N N . ASN A 1 113 ? -3.300 -16.215 10.581 1.00 78.62 113 ASN A N 1
ATOM 899 C CA . ASN A 1 113 ? -2.525 -15.085 11.112 1.00 78.62 113 ASN A CA 1
ATOM 900 C C . ASN A 1 113 ? -3.202 -13.740 10.831 1.00 78.62 113 ASN A C 1
ATOM 902 O O . ASN A 1 113 ? -3.084 -12.789 11.601 1.00 78.62 113 ASN A O 1
ATOM 906 N N . PHE A 1 114 ? -3.960 -13.682 9.741 1.00 84.88 114 PHE A N 1
ATOM 907 C CA . PHE A 1 114 ? -4.681 -12.499 9.315 1.00 84.88 114 PHE A CA 1
ATOM 908 C C . PHE A 1 114 ? -5.809 -12.094 10.282 1.00 84.88 114 PHE A C 1
ATOM 910 O O . PHE A 1 114 ? -6.099 -10.908 10.421 1.00 84.88 114 PHE A O 1
ATOM 917 N N . LYS A 1 115 ? -6.415 -13.044 11.009 1.00 87.94 115 LYS A N 1
ATOM 918 C CA . LYS A 1 115 ? -7.533 -12.760 11.930 1.00 87.94 115 LYS A CA 1
ATOM 919 C C . LYS A 1 115 ? -7.188 -11.707 12.983 1.00 87.94 115 LYS A C 1
ATOM 921 O O . LYS A 1 115 ? -8.023 -10.864 13.296 1.00 87.94 115 LYS A O 1
ATOM 926 N N . ASN A 1 116 ? -5.946 -11.708 13.466 1.00 92.19 116 ASN A N 1
ATOM 927 C CA . ASN A 1 116 ? -5.471 -10.749 14.467 1.00 92.19 116 ASN A CA 1
ATOM 928 C C . ASN A 1 116 ? -5.412 -9.306 13.932 1.00 92.19 116 ASN A C 1
ATOM 930 O O . ASN A 1 116 ? -5.418 -8.364 14.719 1.00 92.19 116 ASN A O 1
ATOM 934 N N . TRP A 1 117 ? -5.386 -9.123 12.608 1.00 94.50 117 TRP A N 1
ATOM 935 C CA . TRP A 1 117 ? -5.300 -7.821 11.943 1.00 94.50 117 TRP A CA 1
ATOM 936 C C . TRP A 1 117 ? -6.656 -7.221 11.575 1.00 94.50 117 TRP A C 1
ATOM 938 O O . TRP A 1 117 ? -6.708 -6.059 11.176 1.00 94.50 117 TRP A O 1
ATOM 948 N N . LEU A 1 118 ? -7.755 -7.974 11.701 1.00 93.31 118 LEU A N 1
ATOM 949 C CA . LEU A 1 118 ? -9.072 -7.562 11.207 1.00 93.31 118 LEU A CA 1
ATOM 950 C C . LEU A 1 118 ? -9.531 -6.214 11.783 1.00 93.31 118 LEU A C 1
ATOM 952 O O . LEU A 1 118 ? -9.978 -5.350 11.030 1.00 93.31 118 LEU A O 1
ATOM 956 N N . SER A 1 119 ? -9.391 -6.008 13.095 1.00 96.19 119 SER A N 1
ATOM 957 C CA . SER A 1 119 ? -9.803 -4.760 13.753 1.00 96.19 119 SER A CA 1
ATOM 958 C C . SER A 1 119 ? -8.962 -3.564 13.296 1.00 96.19 119 SER A C 1
ATOM 960 O O . SER A 1 119 ? -9.514 -2.508 12.984 1.00 96.19 119 SER A O 1
ATOM 962 N N . TYR A 1 120 ? -7.640 -3.737 13.178 1.00 97.62 120 TYR A N 1
ATOM 963 C CA . TYR A 1 120 ? -6.754 -2.714 12.618 1.00 97.62 120 TYR A CA 1
ATOM 964 C C . TYR A 1 120 ? -7.107 -2.396 11.162 1.00 97.62 120 TYR A C 1
ATOM 966 O O . TYR A 1 120 ? -7.253 -1.230 10.806 1.00 97.62 120 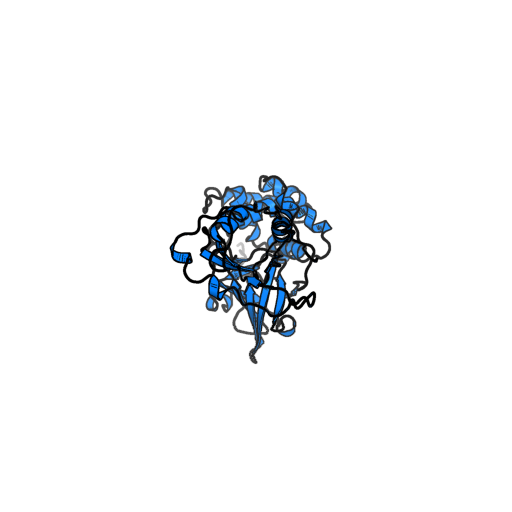TYR A O 1
ATOM 974 N N . LEU A 1 121 ? -7.319 -3.414 10.328 1.00 95.00 121 LEU A N 1
ATOM 975 C CA . LEU A 1 121 ? -7.666 -3.226 8.921 1.00 95.00 121 LEU A CA 1
ATOM 976 C C . LEU A 1 121 ? -9.021 -2.555 8.743 1.00 95.00 121 LEU A C 1
ATOM 978 O O . LEU A 1 121 ? -9.159 -1.721 7.852 1.00 95.00 121 LEU A O 1
ATOM 982 N N . LYS A 1 122 ? -10.003 -2.839 9.604 1.00 95.00 122 LYS A N 1
ATOM 983 C CA . LYS A 1 122 ? -11.273 -2.109 9.617 1.00 95.00 122 LYS A CA 1
ATOM 984 C C . LYS A 1 122 ? -11.056 -0.616 9.857 1.00 95.00 122 LYS A C 1
ATOM 986 O O . LYS A 1 122 ? -11.573 0.184 9.078 1.00 95.00 122 LYS A O 1
ATOM 991 N N . LEU A 1 123 ? -10.287 -0.243 10.879 1.00 97.62 123 LEU A N 1
ATOM 992 C CA . LEU A 1 123 ? -9.981 1.159 11.179 1.00 97.62 123 LEU A CA 1
ATOM 993 C C . LEU A 1 123 ? -9.195 1.819 10.035 1.00 97.62 123 LEU A C 1
ATOM 995 O O . LEU A 1 123 ? -9.621 2.837 9.493 1.00 97.62 123 LEU A O 1
ATOM 999 N N . PHE A 1 124 ? -8.101 1.188 9.612 1.00 97.62 124 PHE A N 1
ATOM 1000 C CA . PHE A 1 124 ? -7.183 1.705 8.601 1.00 97.62 124 PHE A CA 1
ATOM 1001 C C . PHE A 1 124 ? -7.837 1.866 7.223 1.00 97.62 124 PHE A C 1
ATOM 1003 O O . PHE A 1 124 ? -7.746 2.925 6.607 1.00 97.62 124 PHE A O 1
ATOM 1010 N N . THR A 1 125 ? -8.567 0.857 6.738 1.00 92.75 125 THR A N 1
ATOM 1011 C CA . THR A 1 125 ? -9.257 0.955 5.437 1.00 92.75 125 THR A CA 1
ATOM 1012 C C . THR A 1 125 ? -10.422 1.941 5.469 1.00 92.75 125 THR A C 1
ATOM 1014 O O . THR A 1 125 ? -10.680 2.603 4.464 1.00 92.75 125 THR A O 1
ATOM 1017 N N . THR A 1 126 ? -11.092 2.101 6.617 1.00 91.94 126 THR A N 1
ATOM 1018 C CA . THR A 1 126 ? -12.112 3.146 6.791 1.00 91.94 126 THR A CA 1
ATOM 1019 C C . THR A 1 126 ? -11.476 4.533 6.710 1.00 91.94 126 THR A C 1
ATOM 1021 O O . THR A 1 126 ? -11.982 5.377 5.971 1.00 91.94 126 THR A O 1
ATOM 1024 N N . ALA A 1 127 ? -10.332 4.746 7.367 1.00 95.56 127 ALA A N 1
ATOM 1025 C CA . ALA A 1 127 ? -9.571 5.990 7.267 1.00 95.56 127 ALA A CA 1
ATOM 1026 C C . ALA A 1 127 ? -9.170 6.292 5.811 1.00 95.56 127 ALA A C 1
ATOM 1028 O O . ALA A 1 127 ? -9.491 7.354 5.282 1.00 95.56 127 ALA A O 1
ATOM 1029 N N . LEU A 1 128 ? -8.573 5.321 5.109 1.00 94.62 128 LEU A N 1
ATOM 1030 C CA . LEU A 1 128 ? -8.197 5.475 3.697 1.00 94.62 128 LEU A CA 1
ATOM 1031 C C . LEU A 1 128 ? -9.396 5.750 2.777 1.00 94.62 128 LEU A C 1
ATOM 1033 O O . LEU A 1 128 ? -9.244 6.437 1.769 1.00 94.62 128 LEU A O 1
ATOM 1037 N N . SER A 1 129 ? -10.586 5.230 3.095 1.00 91.00 129 SER A N 1
ATOM 1038 C CA . SER A 1 129 ? -11.792 5.462 2.289 1.00 91.00 129 SER A CA 1
ATOM 1039 C C . SER A 1 129 ? -12.275 6.915 2.318 1.00 91.00 129 SER A C 1
ATOM 1041 O O . SER A 1 129 ? -12.880 7.361 1.346 1.00 91.00 129 SER A O 1
ATOM 1043 N N . LYS A 1 130 ? -11.971 7.655 3.395 1.00 89.44 130 LYS A N 1
ATOM 1044 C CA . LYS A 1 130 ? -12.312 9.077 3.551 1.00 89.44 130 LYS A CA 1
ATOM 1045 C C . LYS A 1 130 ? -11.347 10.004 2.810 1.00 89.44 130 LYS A C 1
ATOM 1047 O O . LYS A 1 130 ? -11.733 11.109 2.443 1.00 89.44 130 LYS A O 1
ATOM 1052 N N . ILE A 1 131 ? -10.121 9.547 2.551 1.00 90.44 131 ILE A N 1
ATOM 1053 C CA . ILE A 1 131 ? -9.144 10.285 1.747 1.00 90.44 131 ILE A CA 1
ATOM 1054 C C . ILE A 1 131 ? -9.548 10.185 0.265 1.00 90.44 131 ILE A C 1
ATOM 1056 O O . ILE A 1 131 ? -9.794 9.072 -0.219 1.00 90.44 131 ILE A O 1
ATOM 1060 N N . PRO A 1 132 ? -9.594 11.295 -0.496 1.00 88.69 132 PRO A N 1
ATOM 1061 C CA . PRO A 1 132 ? -9.887 11.258 -1.926 1.00 88.69 132 PRO A CA 1
ATOM 1062 C C . PRO A 1 132 ? -8.928 10.348 -2.703 1.00 88.69 132 PRO A C 1
ATOM 1064 O O . PRO A 1 132 ? -7.722 10.303 -2.447 1.00 88.69 132 PRO A O 1
ATOM 1067 N N . SER A 1 133 ? -9.462 9.616 -3.679 1.00 88.19 133 SER A N 1
ATOM 1068 C CA . SER A 1 133 ? -8.625 8.844 -4.597 1.00 88.19 133 SER A CA 1
ATOM 1069 C C . SER A 1 133 ? -7.970 9.756 -5.631 1.00 88.19 133 SER A C 1
ATOM 1071 O O . SER A 1 133 ? -8.606 10.630 -6.215 1.00 88.19 133 SER A O 1
ATOM 1073 N N . THR A 1 134 ? -6.684 9.529 -5.866 1.00 82.69 134 THR A N 1
ATOM 1074 C CA . THR A 1 134 ? -5.871 10.231 -6.851 1.00 82.69 134 THR A CA 1
ATOM 1075 C C . THR A 1 134 ? -5.677 9.336 -8.064 1.00 82.69 134 THR A C 1
ATOM 1077 O O . THR A 1 134 ? -5.091 8.255 -7.969 1.00 82.69 134 THR A O 1
ATOM 1080 N N . LYS A 1 135 ? -6.124 9.815 -9.227 1.00 88.25 135 LYS A N 1
ATOM 1081 C CA . LYS A 1 135 ? -5.772 9.216 -10.512 1.00 88.25 135 LYS A CA 1
ATOM 1082 C C . LYS A 1 135 ? -4.469 9.816 -11.014 1.00 88.25 135 LYS A C 1
ATOM 1084 O O . LYS A 1 135 ? -4.424 10.989 -11.377 1.00 88.25 135 LYS A O 1
ATOM 1089 N N . SER A 1 136 ? -3.414 9.017 -11.033 1.00 90.00 136 SER A N 1
ATOM 1090 C CA . SER A 1 136 ? -2.083 9.472 -11.417 1.00 90.00 136 SER A CA 1
ATOM 1091 C C . SER A 1 136 ? -1.200 8.309 -11.852 1.00 90.00 136 SER A C 1
ATOM 1093 O O . SER A 1 136 ? -1.559 7.136 -11.746 1.00 90.00 136 SER A O 1
ATOM 1095 N N . VAL A 1 137 ? -0.031 8.665 -12.375 1.00 95.75 137 VAL A N 1
ATOM 1096 C CA . VAL A 1 137 ? 1.077 7.729 -12.514 1.00 95.75 137 VAL A CA 1
ATOM 1097 C C . VAL A 1 137 ? 1.889 7.782 -11.232 1.00 95.75 137 VAL A C 1
ATOM 1099 O O . VAL A 1 137 ? 2.306 8.861 -10.803 1.00 95.75 137 VAL A O 1
ATOM 1102 N N . VAL A 1 138 ? 2.129 6.617 -10.645 1.00 95.81 138 VAL A N 1
ATOM 1103 C CA . VAL A 1 138 ? 2.982 6.463 -9.469 1.00 95.81 138 VAL A CA 1
ATOM 1104 C C . VAL A 1 138 ? 4.092 5.463 -9.741 1.00 95.81 138 VAL A C 1
ATOM 1106 O O . VAL A 1 138 ? 4.010 4.632 -10.649 1.00 95.81 138 VAL A O 1
ATOM 1109 N N . TYR A 1 139 ? 5.150 5.570 -8.948 1.00 95.19 139 TYR A N 1
ATOM 1110 C CA . TYR A 1 139 ? 6.346 4.765 -9.078 1.00 95.19 139 TYR A CA 1
ATOM 1111 C C . TYR A 1 139 ? 6.688 4.101 -7.758 1.00 95.19 139 TYR A C 1
ATOM 1113 O O . TYR A 1 139 ? 6.648 4.729 -6.697 1.00 95.19 139 TYR A O 1
ATOM 1121 N N . CYS A 1 140 ? 7.116 2.852 -7.841 1.00 92.62 140 CYS A N 1
ATOM 1122 C CA . CYS A 1 140 ? 7.807 2.183 -6.756 1.00 92.62 140 CYS A CA 1
ATOM 1123 C C . CYS A 1 140 ? 8.970 1.355 -7.301 1.00 92.62 140 CYS A C 1
ATOM 1125 O O . CYS A 1 140 ? 9.065 1.114 -8.508 1.00 92.62 140 CYS A O 1
ATOM 1127 N N . GLY A 1 141 ? 9.901 0.974 -6.429 1.00 91.62 141 GLY A N 1
ATOM 1128 C CA . GLY A 1 141 ? 11.131 0.326 -6.858 1.00 91.62 141 GLY A CA 1
ATOM 1129 C C . GLY A 1 141 ? 11.678 -0.675 -5.856 1.00 91.62 141 GLY A C 1
ATOM 1130 O O . GLY A 1 141 ? 11.459 -0.552 -4.653 1.00 91.62 141 GLY A O 1
ATOM 1131 N N . VAL A 1 142 ? 12.412 -1.655 -6.379 1.00 91.44 142 VAL A N 1
ATOM 1132 C CA . VAL A 1 142 ? 13.088 -2.702 -5.603 1.00 91.44 142 VAL A CA 1
ATOM 1133 C C . VAL A 1 142 ? 14.489 -2.962 -6.154 1.00 91.44 142 VAL A C 1
ATOM 1135 O O . VAL A 1 142 ? 14.695 -2.940 -7.369 1.00 91.44 142 VAL A O 1
ATOM 1138 N N . LYS A 1 143 ? 15.464 -3.240 -5.282 1.00 91.62 143 LYS A N 1
ATOM 1139 C CA . LYS A 1 143 ? 16.856 -3.574 -5.655 1.00 91.62 143 LYS A CA 1
ATOM 1140 C C . LYS A 1 143 ? 17.002 -5.038 -6.116 1.00 91.62 143 LYS A C 1
ATOM 1142 O O . LYS A 1 143 ? 17.834 -5.782 -5.611 1.00 91.62 143 LYS A O 1
ATOM 1147 N N . GLN A 1 144 ? 16.137 -5.473 -7.032 1.00 91.50 144 GLN A N 1
ATOM 1148 C CA . GLN A 1 144 ? 16.130 -6.812 -7.632 1.00 91.50 144 GLN A CA 1
ATOM 1149 C C . GLN A 1 144 ? 15.629 -6.739 -9.081 1.00 91.50 144 GLN A C 1
ATOM 1151 O O . GLN A 1 144 ? 14.929 -5.790 -9.441 1.00 91.50 144 GLN A O 1
ATOM 1156 N N . ASN A 1 145 ? 15.947 -7.735 -9.913 1.00 92.00 145 ASN A N 1
ATOM 1157 C CA . ASN A 1 145 ? 15.351 -7.881 -11.244 1.00 92.00 145 ASN A CA 1
ATOM 1158 C C . ASN A 1 145 ? 14.097 -8.758 -11.145 1.00 92.00 145 ASN A C 1
ATOM 1160 O O . ASN A 1 145 ? 14.203 -9.955 -10.898 1.00 92.00 145 ASN A O 1
ATOM 1164 N N . LEU A 1 146 ? 12.922 -8.166 -11.365 1.00 93.88 146 LEU A N 1
ATOM 1165 C CA . LEU A 1 146 ? 11.644 -8.883 -11.356 1.00 93.88 146 LEU A CA 1
ATOM 1166 C C . LEU A 1 146 ? 11.037 -9.043 -12.758 1.00 93.88 146 LEU A C 1
ATOM 1168 O O . LEU A 1 146 ? 9.909 -9.510 -12.875 1.00 93.88 146 LEU A O 1
ATOM 1172 N N . HIS A 1 147 ? 11.753 -8.684 -13.831 1.00 92.19 147 HIS A N 1
ATOM 1173 C CA . HIS A 1 147 ? 11.229 -8.663 -15.205 1.00 92.19 147 HIS A CA 1
ATOM 1174 C C . HIS A 1 147 ? 10.494 -9.958 -15.592 1.00 92.19 147 HIS A C 1
ATOM 1176 O O . HIS A 1 147 ? 9.370 -9.901 -16.100 1.00 92.19 147 HIS A O 1
ATOM 1182 N N . HIS A 1 148 ? 11.101 -11.111 -15.298 1.00 92.06 148 HIS A N 1
ATOM 1183 C CA . HIS A 1 148 ? 10.577 -12.434 -15.650 1.00 92.06 148 HIS A CA 1
ATOM 1184 C C . HIS A 1 148 ? 9.275 -12.806 -14.929 1.00 92.06 148 HIS A C 1
ATOM 1186 O O . HIS A 1 148 ? 8.502 -13.600 -15.458 1.00 92.06 148 HIS A O 1
ATOM 1192 N N . LEU A 1 149 ? 9.011 -12.227 -13.753 1.00 91.81 149 LEU A N 1
ATOM 1193 C CA . LEU A 1 149 ? 7.794 -12.492 -12.979 1.00 91.81 149 LEU A CA 1
ATOM 1194 C C . LEU A 1 149 ? 6.580 -11.715 -13.505 1.00 91.81 149 LEU A C 1
ATOM 1196 O O . LEU A 1 149 ? 5.449 -12.029 -13.153 1.00 91.81 149 LEU A O 1
ATOM 1200 N N . TYR A 1 150 ? 6.805 -10.709 -14.356 1.00 94.94 150 TYR A N 1
ATOM 1201 C CA . TYR A 1 150 ? 5.765 -9.813 -14.857 1.00 94.94 150 TYR A CA 1
ATOM 1202 C C . TYR A 1 150 ? 5.690 -9.853 -16.389 1.00 94.94 150 TYR A C 1
ATOM 1204 O O . TYR A 1 150 ? 6.021 -8.873 -17.058 1.00 94.94 150 TYR A O 1
ATOM 1212 N N . PRO A 1 151 ? 5.265 -10.967 -17.000 1.00 92.69 151 PRO A N 1
ATOM 1213 C CA . PRO A 1 151 ? 5.094 -11.042 -18.446 1.00 92.69 151 PRO A CA 1
ATOM 1214 C C . PRO A 1 151 ? 3.917 -10.173 -18.923 1.00 92.69 151 PRO A C 1
ATOM 1216 O O . PRO A 1 151 ? 2.855 -10.094 -18.303 1.00 92.69 151 PRO A O 1
ATOM 1219 N N . LYS A 1 152 ? 4.099 -9.520 -20.075 1.00 94.75 152 LYS A N 1
ATOM 1220 C CA . LYS A 1 152 ? 3.084 -8.650 -20.687 1.00 94.75 152 LYS A CA 1
ATOM 1221 C C . LYS A 1 152 ? 1.765 -9.396 -20.929 1.00 94.75 152 LYS A C 1
ATOM 1223 O O . LYS A 1 152 ? 1.759 -10.516 -21.427 1.00 94.75 152 LYS A O 1
ATOM 1228 N N . GLY A 1 153 ? 0.652 -8.712 -20.673 1.00 89.31 153 GLY A N 1
ATOM 1229 C CA . GLY A 1 153 ? -0.708 -9.180 -20.937 1.00 89.31 153 GLY A CA 1
ATOM 1230 C C . GLY A 1 153 ? -1.316 -10.018 -19.816 1.00 89.31 153 GLY A C 1
ATOM 1231 O O . GLY A 1 153 ? -2.497 -10.342 -19.898 1.00 89.31 153 GLY A O 1
ATOM 1232 N N . GLN A 1 154 ? -0.553 -10.350 -18.772 1.00 88.31 154 GLN A N 1
ATOM 1233 C CA . GLN A 1 154 ? -1.090 -11.050 -17.611 1.00 88.31 154 GLN A CA 1
ATOM 1234 C C . GLN A 1 154 ? -1.740 -10.090 -16.615 1.00 88.31 154 GLN A C 1
ATOM 1236 O O . GLN A 1 154 ? -1.325 -8.936 -16.465 1.00 88.31 154 GLN A O 1
ATOM 1241 N N . ASN A 1 155 ? -2.756 -10.611 -15.928 1.00 87.88 155 ASN A N 1
ATOM 1242 C CA . AS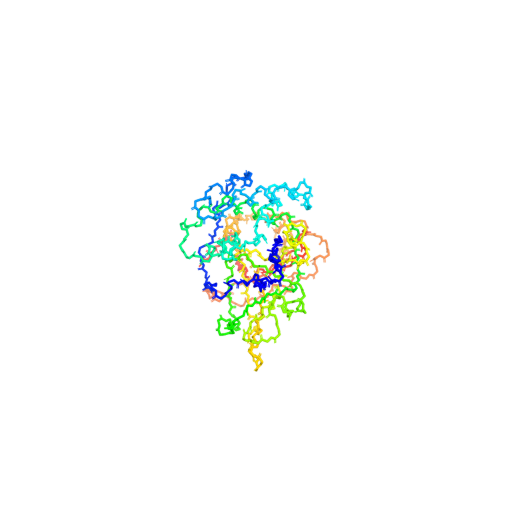N A 1 155 ? -3.376 -9.958 -14.789 1.00 87.88 155 ASN A CA 1
ATOM 1243 C C . ASN A 1 155 ? -2.737 -10.476 -13.506 1.00 87.88 155 ASN A C 1
ATOM 1245 O O . ASN A 1 155 ? -2.587 -11.684 -13.336 1.00 87.88 155 ASN A O 1
ATOM 1249 N N . ILE A 1 156 ? -2.435 -9.567 -12.592 1.00 89.56 156 ILE A N 1
ATOM 1250 C CA . ILE A 1 156 ? -1.847 -9.874 -11.289 1.00 89.56 156 ILE A CA 1
ATOM 1251 C C . ILE A 1 156 ? -2.653 -9.204 -10.182 1.00 89.56 156 ILE A C 1
ATOM 1253 O O . ILE A 1 156 ? -3.393 -8.248 -10.427 1.00 89.56 156 ILE A O 1
ATOM 1257 N N . THR A 1 157 ? -2.489 -9.705 -8.962 1.00 86.88 157 THR A N 1
ATOM 1258 C CA . THR A 1 157 ? -3.001 -9.065 -7.747 1.00 86.88 157 THR A CA 1
ATOM 1259 C C . THR A 1 157 ? -1.828 -8.780 -6.823 1.00 86.88 157 THR A C 1
ATOM 1261 O O . THR A 1 157 ? -1.028 -9.681 -6.571 1.00 86.88 157 THR A O 1
ATOM 1264 N N . TRP A 1 158 ? -1.730 -7.547 -6.333 1.00 92.25 158 TRP A N 1
ATOM 1265 C CA . TRP A 1 158 ? -0.885 -7.215 -5.191 1.00 92.25 158 TRP A CA 1
ATOM 1266 C C . TRP A 1 158 ? -1.743 -7.243 -3.933 1.00 92.25 158 TRP A C 1
ATOM 1268 O O . TRP A 1 158 ? -2.752 -6.544 -3.833 1.00 92.25 158 TRP A O 1
ATOM 1278 N N . TRP A 1 159 ? -1.370 -8.106 -2.994 1.00 90.06 159 TRP A N 1
ATOM 1279 C CA . TRP A 1 159 ? -2.100 -8.324 -1.749 1.00 90.06 159 TRP A CA 1
ATOM 1280 C C . TRP A 1 159 ? -1.696 -7.328 -0.670 1.00 90.06 159 TRP A C 1
ATOM 1282 O O . TRP A 1 159 ? -2.501 -7.017 0.205 1.00 90.06 159 TRP A O 1
ATOM 1292 N N . GLU A 1 160 ? -0.477 -6.801 -0.730 1.00 91.50 160 GLU A N 1
ATOM 1293 C CA . GLU A 1 160 ? -0.028 -5.769 0.191 1.00 91.50 160 GLU A CA 1
ATOM 1294 C C . GLU A 1 160 ? -0.592 -4.378 -0.115 1.00 91.50 160 GLU A C 1
ATOM 1296 O O . GLU A 1 160 ? -1.013 -4.083 -1.230 1.00 91.50 160 GLU A O 1
ATOM 1301 N N . PHE A 1 161 ? -0.528 -3.488 0.875 1.00 94.06 161 PHE A N 1
ATOM 1302 C CA . PHE A 1 161 ? -0.591 -2.055 0.607 1.00 94.06 161 PHE A CA 1
ATOM 1303 C C . PHE A 1 161 ? 0.756 -1.596 0.041 1.00 94.06 161 PHE A C 1
ATOM 1305 O O . PHE A 1 161 ? 1.804 -1.896 0.627 1.00 94.06 161 PHE A O 1
ATOM 1312 N N . SER A 1 162 ? 0.739 -0.859 -1.068 1.00 93.12 162 SER A N 1
ATOM 1313 C CA . SER A 1 162 ? 1.965 -0.473 -1.776 1.00 93.12 162 SER A CA 1
ATOM 1314 C C . SER A 1 162 ? 2.192 1.028 -1.710 1.00 93.12 162 SER A C 1
ATOM 1316 O O . SER A 1 162 ? 1.442 1.817 -2.281 1.00 93.12 162 SER A O 1
ATOM 1318 N N . SER A 1 163 ? 3.262 1.431 -1.039 1.00 92.31 163 SER A N 1
ATOM 1319 C CA . SER A 1 163 ? 3.689 2.827 -0.979 1.00 92.31 163 SER A CA 1
ATOM 1320 C C . SER A 1 163 ? 4.483 3.219 -2.204 1.00 92.31 163 SER A C 1
ATOM 1322 O O . SER A 1 163 ? 5.517 2.635 -2.518 1.00 92.31 163 SER A O 1
ATOM 1324 N N . CYS A 1 164 ? 3.992 4.234 -2.891 1.00 93.50 164 CYS A N 1
ATOM 1325 C CA . CYS A 1 164 ? 4.556 4.746 -4.122 1.00 93.50 164 CYS A CA 1
ATOM 1326 C C . CYS A 1 164 ? 4.837 6.242 -3.991 1.00 93.50 164 CYS A C 1
ATOM 1328 O O . CYS A 1 164 ? 4.365 6.922 -3.077 1.00 93.50 164 CYS A O 1
ATOM 1330 N N . ILE A 1 165 ? 5.595 6.767 -4.944 1.00 91.44 165 ILE A N 1
ATOM 1331 C CA . ILE A 1 165 ? 5.859 8.197 -5.071 1.00 91.44 165 ILE A CA 1
ATOM 1332 C C . ILE A 1 165 ? 5.512 8.670 -6.479 1.00 91.44 165 ILE A C 1
ATOM 1334 O O . ILE A 1 165 ? 5.492 7.890 -7.427 1.00 91.44 165 ILE A O 1
ATOM 1338 N N . THR A 1 166 ? 5.254 9.962 -6.639 1.00 90.75 166 THR A N 1
ATOM 1339 C CA . THR A 1 166 ? 4.879 10.556 -7.935 1.00 90.75 166 THR A CA 1
ATOM 1340 C C . THR A 1 166 ? 6.076 11.024 -8.767 1.00 90.75 166 THR A C 1
ATOM 1342 O O . THR A 1 166 ? 5.923 11.292 -9.956 1.00 90.75 166 THR A O 1
ATOM 1345 N N . SER A 1 167 ? 7.275 11.108 -8.177 1.00 91.44 167 SER A N 1
ATOM 1346 C CA . SER A 1 167 ? 8.491 11.582 -8.850 1.00 91.44 167 SER A CA 1
ATOM 1347 C C . SER A 1 167 ? 9.461 10.439 -9.143 1.00 91.44 167 SER A C 1
ATOM 1349 O O . SER A 1 167 ? 10.070 9.874 -8.233 1.00 91.44 167 SER A O 1
ATOM 1351 N N . LEU A 1 168 ? 9.654 10.142 -10.430 1.00 90.56 168 LEU A N 1
ATOM 1352 C CA . LEU A 1 168 ? 10.662 9.184 -10.889 1.00 90.56 168 LEU A CA 1
ATOM 1353 C C . LEU A 1 168 ? 12.087 9.636 -10.533 1.00 90.56 168 LEU A C 1
ATOM 1355 O O . LEU A 1 168 ? 12.910 8.813 -10.144 1.00 90.56 168 LEU A O 1
ATOM 1359 N N . GLU A 1 169 ? 12.370 10.937 -10.633 1.00 91.75 169 GLU A N 1
ATOM 1360 C CA . GLU A 1 169 ? 13.671 11.506 -10.266 1.00 91.75 169 GLU A CA 1
ATOM 1361 C C . GLU A 1 169 ? 13.996 11.221 -8.800 1.00 91.75 169 GLU A C 1
ATOM 1363 O O . GLU A 1 169 ? 15.086 10.742 -8.483 1.00 91.75 169 GLU A O 1
ATOM 1368 N N . ARG A 1 170 ? 13.017 11.441 -7.916 1.00 89.44 170 ARG A N 1
ATOM 1369 C CA . ARG A 1 170 ? 13.165 11.149 -6.494 1.00 89.44 170 ARG A CA 1
ATOM 1370 C C . ARG A 1 170 ? 13.347 9.657 -6.245 1.00 89.44 170 ARG A C 1
ATOM 1372 O O . ARG A 1 170 ? 14.194 9.298 -5.439 1.00 89.44 170 ARG A O 1
ATOM 1379 N N . LEU A 1 171 ? 12.623 8.791 -6.963 1.00 90.00 171 LEU A N 1
ATOM 1380 C CA . LEU A 1 171 ? 12.778 7.336 -6.823 1.00 90.00 171 LEU A CA 1
ATOM 1381 C C . LEU A 1 171 ? 14.212 6.920 -7.151 1.00 90.00 171 LEU A C 1
ATOM 1383 O O . LEU A 1 171 ? 14.756 6.021 -6.527 1.00 90.00 171 LEU A O 1
ATOM 1387 N N . GLN A 1 172 ? 14.822 7.577 -8.133 1.00 89.62 172 GLN A N 1
ATOM 1388 C CA . GLN A 1 172 ? 16.179 7.300 -8.586 1.00 89.62 172 GLN A CA 1
ATOM 1389 C C . GLN A 1 172 ? 17.268 7.981 -7.747 1.00 89.62 172 GLN A C 1
ATOM 1391 O O . GLN A 1 172 ? 18.448 7.819 -8.065 1.00 89.62 172 GLN A O 1
ATOM 1396 N N . SER A 1 173 ? 16.932 8.738 -6.700 1.00 87.75 173 SER A N 1
ATOM 1397 C CA . SER A 1 173 ? 17.949 9.272 -5.793 1.00 87.75 173 SER A CA 1
ATOM 1398 C C . SER A 1 173 ? 18.590 8.139 -4.981 1.00 87.75 173 SER A C 1
ATOM 1400 O O . SER A 1 173 ? 17.994 7.076 -4.800 1.00 87.75 173 SER A O 1
ATOM 1402 N N . ASN A 1 174 ? 19.810 8.362 -4.482 1.00 84.31 174 ASN A N 1
ATOM 1403 C CA . ASN A 1 174 ? 20.517 7.382 -3.645 1.00 84.31 174 ASN A CA 1
ATOM 1404 C C . ASN A 1 174 ? 19.819 7.124 -2.306 1.00 84.31 174 ASN A C 1
ATOM 1406 O O . ASN A 1 174 ? 20.117 6.129 -1.656 1.00 84.31 174 ASN A O 1
ATOM 1410 N N . GLU A 1 175 ? 18.914 8.018 -1.906 1.00 75.12 175 GLU A N 1
ATOM 1411 C CA . GLU A 1 175 ? 18.039 7.789 -0.767 1.00 75.12 175 GLU A CA 1
ATOM 1412 C C . GLU A 1 175 ? 17.092 6.624 -1.081 1.00 75.12 175 GLU A C 1
ATOM 1414 O O . GLU A 1 175 ? 17.007 5.698 -0.300 1.00 75.12 175 GLU A O 1
ATOM 1419 N N . PHE A 1 176 ? 16.457 6.579 -2.252 1.00 82.62 176 PHE A N 1
ATOM 1420 C CA . PHE A 1 176 ? 15.483 5.531 -2.570 1.00 82.62 176 PHE A CA 1
ATOM 1421 C C . PHE A 1 176 ? 16.113 4.347 -3.330 1.00 82.62 176 PHE A C 1
ATOM 1423 O O . PHE A 1 176 ? 16.822 3.515 -2.764 1.00 82.62 176 PHE A O 1
ATOM 1430 N N . LEU A 1 177 ? 15.831 4.222 -4.628 1.00 88.44 177 LEU A N 1
ATOM 1431 C CA . LEU A 1 177 ? 16.278 3.094 -5.446 1.00 88.44 177 LEU A CA 1
ATOM 1432 C C . LEU A 1 177 ? 17.715 3.268 -5.948 1.00 88.44 177 LEU A C 1
ATOM 1434 O O . LEU A 1 177 ? 18.415 2.283 -6.186 1.00 88.44 177 LEU A O 1
ATOM 1438 N N . GLY A 1 178 ? 18.140 4.515 -6.146 1.00 89.81 178 GLY A N 1
ATOM 1439 C CA . GLY A 1 178 ? 19.380 4.854 -6.830 1.00 89.81 178 GLY A CA 1
ATOM 1440 C C . GLY A 1 178 ? 19.340 4.615 -8.346 1.00 89.81 178 GLY A C 1
ATOM 1441 O O . GLY A 1 178 ? 18.353 4.166 -8.941 1.00 89.81 178 GLY A O 1
ATOM 1442 N N . LYS A 1 179 ? 20.465 4.933 -8.997 1.00 91.25 179 LYS A N 1
ATOM 1443 C CA . LYS A 1 179 ? 20.648 4.817 -10.459 1.00 91.25 179 LYS A CA 1
ATOM 1444 C C . LYS A 1 179 ? 21.485 3.615 -10.893 1.00 91.25 179 LYS A C 1
ATOM 1446 O O . LYS A 1 179 ? 21.607 3.382 -12.090 1.00 91.25 179 LYS A O 1
ATOM 1451 N N . ASN A 1 180 ? 22.034 2.858 -9.948 1.00 90.62 180 ASN A N 1
ATOM 1452 C CA . ASN A 1 180 ? 23.032 1.824 -10.211 1.00 90.62 180 ASN A CA 1
ATOM 1453 C C . ASN A 1 180 ? 22.593 0.468 -9.654 1.00 90.62 180 ASN A C 1
ATOM 1455 O O . ASN A 1 180 ? 21.758 0.399 -8.755 1.00 90.62 180 ASN A O 1
ATOM 1459 N N . GLY A 1 181 ? 23.197 -0.599 -10.177 1.00 91.75 181 GLY A N 1
ATOM 1460 C CA . GLY A 1 181 ? 22.923 -1.971 -9.760 1.00 91.75 181 GLY A CA 1
ATOM 1461 C C . GLY A 1 181 ? 21.616 -2.537 -10.316 1.00 91.75 181 GLY A C 1
ATOM 1462 O O . GLY A 1 181 ? 20.810 -1.835 -10.941 1.00 91.75 181 GLY A O 1
ATOM 1463 N N . THR A 1 182 ? 21.434 -3.835 -10.083 1.00 94.50 182 THR A N 1
ATOM 1464 C CA . THR A 1 182 ? 20.242 -4.582 -10.483 1.00 94.50 182 THR A CA 1
ATOM 1465 C C . THR A 1 182 ? 19.024 -4.078 -9.723 1.00 94.50 182 THR A C 1
ATOM 1467 O O . THR A 1 182 ? 18.982 -4.134 -8.494 1.00 94.50 182 THR A O 1
ATOM 1470 N N . ARG A 1 183 ? 18.025 -3.579 -10.449 1.00 94.81 183 ARG A N 1
ATOM 1471 C CA . ARG A 1 183 ? 16.847 -2.955 -9.844 1.00 94.81 183 ARG A CA 1
ATOM 1472 C C . ARG A 1 183 ? 15.647 -2.977 -10.774 1.00 94.81 183 ARG A C 1
ATOM 1474 O O . ARG A 1 183 ? 15.791 -3.001 -11.991 1.00 94.81 183 ARG A O 1
ATOM 1481 N N . THR A 1 184 ? 14.461 -2.889 -10.194 1.00 95.25 184 THR A N 1
ATOM 1482 C CA . THR A 1 184 ? 13.197 -2.807 -10.920 1.00 95.25 184 THR A CA 1
ATOM 1483 C C . THR A 1 184 ? 12.460 -1.537 -10.527 1.00 95.25 184 THR A C 1
ATOM 1485 O O . THR A 1 184 ? 12.363 -1.224 -9.343 1.00 95.25 184 THR A O 1
ATOM 1488 N N . ILE A 1 185 ? 11.925 -0.824 -11.519 1.00 96.06 185 ILE A N 1
ATOM 1489 C CA . ILE A 1 185 ? 10.964 0.268 -11.349 1.00 96.06 185 ILE A CA 1
ATOM 1490 C C . ILE A 1 185 ? 9.613 -0.200 -11.878 1.00 96.06 185 ILE A C 1
ATOM 1492 O O . ILE A 1 185 ? 9.492 -0.601 -13.038 1.00 96.06 185 ILE A O 1
ATOM 1496 N N . PHE A 1 186 ? 8.589 -0.086 -11.043 1.00 97.00 186 PHE A N 1
ATOM 1497 C CA . PHE A 1 186 ? 7.205 -0.194 -11.469 1.00 97.00 186 PHE A CA 1
ATOM 1498 C C . PHE A 1 186 ? 6.701 1.194 -11.861 1.00 97.00 186 PHE A C 1
ATOM 1500 O O . PHE A 1 186 ? 6.721 2.121 -11.056 1.00 97.00 186 PHE A O 1
ATOM 1507 N N . TYR A 1 187 ? 6.271 1.331 -13.110 1.00 97.50 187 TYR A N 1
ATOM 1508 C CA . TYR A 1 187 ? 5.486 2.452 -13.616 1.00 97.50 187 TYR A CA 1
ATOM 1509 C C . TYR A 1 187 ? 4.016 2.048 -13.517 1.00 97.50 187 TYR A C 1
ATOM 1511 O O . TYR A 1 187 ? 3.612 1.081 -14.165 1.00 97.50 187 TYR A O 1
ATOM 1519 N N . ILE A 1 188 ? 3.226 2.738 -12.698 1.00 97.69 188 ILE A N 1
ATOM 1520 C CA . ILE A 1 188 ? 1.871 2.299 -12.355 1.00 97.69 188 ILE A CA 1
ATOM 1521 C C . ILE A 1 188 ? 0.865 3.388 -12.728 1.00 97.69 188 ILE A C 1
ATOM 1523 O O . ILE A 1 188 ? 0.859 4.457 -12.126 1.00 97.69 188 ILE A O 1
ATOM 1527 N N . GLU A 1 189 ? -0.014 3.109 -13.694 1.00 96.25 189 GLU A N 1
ATOM 1528 C CA . GLU A 1 189 ? -1.230 3.897 -13.927 1.00 96.25 189 GLU A CA 1
ATOM 1529 C C . GLU A 1 189 ? -2.297 3.467 -12.908 1.00 96.25 189 GLU A C 1
ATOM 1531 O O . GLU A 1 189 ? -2.887 2.394 -13.060 1.00 96.25 189 GLU A O 1
ATOM 1536 N N . CYS A 1 190 ? -2.564 4.284 -11.884 1.00 91.00 190 CYS A N 1
ATOM 1537 C CA . CYS A 1 190 ? -3.577 3.997 -10.863 1.00 91.00 190 CYS A CA 1
ATOM 1538 C C . CYS A 1 190 ? -4.710 5.031 -10.853 1.00 91.00 190 CYS A C 1
ATOM 1540 O O . CYS A 1 190 ? -4.542 6.186 -11.248 1.00 91.00 190 CYS A O 1
ATOM 1542 N N . PHE A 1 191 ? -5.877 4.616 -10.370 1.00 88.62 191 PHE A N 1
ATOM 1543 C CA . PHE A 1 191 ? -7.025 5.477 -10.082 1.00 88.62 191 PHE A CA 1
ATOM 1544 C C . PHE A 1 191 ? -7.466 5.411 -8.616 1.00 88.62 191 PHE A C 1
ATOM 1546 O O . PHE A 1 191 ? -8.214 6.286 -8.189 1.00 88.62 191 PHE A O 1
ATOM 1553 N N . SER A 1 192 ? -7.030 4.413 -7.840 1.00 87.62 192 SER A N 1
ATOM 1554 C CA . SER A 1 192 ? -7.445 4.248 -6.440 1.00 87.62 192 SER A CA 1
ATOM 1555 C C . SER A 1 192 ? -6.457 4.789 -5.402 1.00 87.62 192 SER A C 1
ATOM 1557 O O . SER A 1 192 ? -6.801 4.814 -4.218 1.00 87.62 192 SER A O 1
ATOM 1559 N N . GLY A 1 193 ? -5.274 5.254 -5.819 1.00 91.62 193 GLY A N 1
ATOM 1560 C CA . GLY A 1 193 ? -4.206 5.690 -4.917 1.00 91.62 193 GLY A CA 1
ATOM 1561 C C . GLY A 1 193 ? -4.641 6.783 -3.940 1.00 91.62 193 GLY A C 1
ATOM 1562 O O . GLY A 1 193 ? -5.406 7.678 -4.290 1.00 91.62 193 GLY A O 1
ATOM 1563 N N . LYS A 1 194 ? -4.161 6.718 -2.699 1.00 94.12 194 LYS A N 1
ATOM 1564 C CA . LYS A 1 194 ? -4.487 7.667 -1.627 1.00 94.12 194 LYS A CA 1
ATOM 1565 C C . LYS A 1 194 ? -3.270 8.517 -1.311 1.00 94.12 194 LYS A C 1
ATOM 1567 O O . LYS A 1 194 ? -2.225 7.975 -0.963 1.00 94.12 194 LYS A O 1
ATOM 1572 N N . ASN A 1 195 ? -3.389 9.837 -1.421 1.00 94.69 195 ASN A N 1
ATOM 1573 C CA . ASN A 1 195 ? -2.327 10.720 -0.951 1.00 94.69 195 ASN A CA 1
ATOM 1574 C C . ASN A 1 195 ? -2.384 10.767 0.577 1.00 94.69 195 ASN A C 1
ATOM 1576 O O . ASN A 1 195 ? -3.283 11.380 1.140 1.00 94.69 195 ASN A O 1
ATOM 1580 N N . ILE A 1 196 ? -1.437 10.102 1.235 1.00 94.81 196 ILE A N 1
ATOM 1581 C CA . ILE A 1 196 ? -1.399 10.020 2.698 1.00 94.81 196 ILE A CA 1
ATOM 1582 C C . ILE A 1 196 ? -0.386 10.987 3.309 1.00 94.81 196 ILE A C 1
ATOM 1584 O O . ILE A 1 196 ? -0.056 10.863 4.482 1.00 94.81 196 ILE A O 1
ATOM 1588 N N . GLN A 1 197 ? 0.122 11.954 2.542 1.00 92.75 197 GLN A N 1
ATOM 1589 C CA . GLN A 1 197 ? 1.170 12.874 2.985 1.00 92.75 197 GLN A CA 1
ATOM 1590 C C . GLN A 1 197 ? 0.838 13.575 4.313 1.00 92.75 197 GLN A C 1
ATOM 1592 O O . GLN A 1 197 ? 1.694 13.641 5.194 1.00 92.75 197 GLN A O 1
ATOM 1597 N N . SER A 1 198 ? -0.403 14.043 4.476 1.00 93.69 198 SER A N 1
ATOM 1598 C CA . SER A 1 198 ? -0.889 14.726 5.687 1.00 93.69 198 SER A CA 1
ATOM 1599 C C . SER A 1 198 ? -1.044 13.807 6.905 1.00 93.69 198 SER A C 1
ATOM 1601 O O . SER A 1 198 ? -1.216 14.289 8.021 1.00 93.69 198 SER A O 1
ATOM 1603 N N . HIS A 1 199 ? -0.984 12.492 6.695 1.00 95.38 199 HIS A N 1
ATOM 1604 C CA . HIS A 1 199 ? -1.204 11.464 7.712 1.00 95.38 199 HIS A CA 1
ATOM 1605 C C . HIS A 1 199 ? -0.004 10.524 7.878 1.00 95.38 199 HIS A C 1
ATOM 1607 O O . HIS A 1 199 ? -0.020 9.651 8.739 1.00 95.38 199 HIS A O 1
ATOM 1613 N N . SER A 1 200 ? 1.040 10.694 7.066 1.00 93.12 200 SER A N 1
ATOM 1614 C CA . SER A 1 200 ? 2.276 9.924 7.139 1.00 93.12 200 SER A CA 1
ATOM 1615 C C . SER A 1 200 ? 3.187 10.497 8.221 1.00 93.12 200 SER A C 1
ATOM 1617 O O . SER A 1 200 ? 3.270 11.709 8.425 1.00 93.12 200 SER A O 1
ATOM 1619 N N . TYR A 1 201 ? 3.933 9.623 8.890 1.00 92.25 201 TYR A N 1
ATOM 1620 C CA . TYR A 1 201 ? 4.985 10.016 9.821 1.00 92.25 201 TYR A CA 1
ATOM 1621 C C . TYR A 1 201 ? 6.097 10.806 9.107 1.00 92.25 201 TYR A C 1
ATOM 1623 O O . TYR A 1 201 ? 6.748 11.657 9.715 1.00 92.25 201 TYR A O 1
ATOM 1631 N N . TYR A 1 202 ? 6.270 10.572 7.799 1.00 87.19 202 TYR A N 1
ATOM 1632 C CA . TYR A 1 202 ? 7.256 11.224 6.939 1.00 87.19 202 TYR A CA 1
ATOM 1633 C C . TYR A 1 202 ? 6.577 12.117 5.889 1.00 87.19 202 TYR A C 1
ATOM 1635 O O . TYR A 1 202 ? 6.569 11.818 4.692 1.00 87.19 202 TYR A O 1
ATOM 1643 N N . SER A 1 203 ? 6.039 13.256 6.330 1.00 79.88 203 SER A N 1
ATOM 1644 C CA . SER A 1 203 ? 5.264 14.197 5.499 1.00 79.88 203 SER A CA 1
ATOM 1645 C C . SER A 1 203 ? 6.002 14.761 4.276 1.00 79.88 203 SER A C 1
ATOM 1647 O O . SER A 1 203 ? 5.376 15.270 3.349 1.00 79.88 203 SER A O 1
ATOM 1649 N N . THR A 1 204 ? 7.331 14.665 4.219 1.00 79.94 204 THR A N 1
ATOM 1650 C CA . THR A 1 204 ? 8.129 15.143 3.080 1.00 79.94 204 THR A CA 1
ATOM 1651 C C . THR A 1 204 ? 8.216 14.139 1.933 1.00 79.94 204 THR A C 1
ATOM 1653 O O . THR A 1 204 ? 8.772 14.484 0.890 1.00 79.94 204 THR A O 1
ATOM 1656 N N . ARG A 1 205 ? 7.719 12.900 2.087 1.00 77.19 205 ARG A N 1
ATOM 1657 C CA . ARG A 1 205 ? 7.858 11.826 1.080 1.00 77.19 205 ARG A CA 1
ATOM 1658 C C . ARG A 1 205 ? 6.832 11.883 -0.060 1.00 77.19 205 ARG A C 1
ATOM 1660 O O . ARG A 1 205 ? 7.038 11.187 -1.049 1.00 77.19 205 ARG A O 1
ATOM 1667 N N . ASN A 1 206 ? 5.794 12.723 0.031 1.00 82.62 206 ASN A N 1
ATOM 1668 C CA . ASN A 1 206 ? 4.698 12.819 -0.955 1.00 82.62 206 ASN A CA 1
ATOM 1669 C C . ASN A 1 206 ? 4.154 11.431 -1.343 1.00 82.62 206 ASN A C 1
ATOM 1671 O O . ASN A 1 206 ? 4.071 11.070 -2.519 1.00 82.62 206 ASN A O 1
ATOM 1675 N N . GLU A 1 207 ? 3.883 10.627 -0.319 1.00 89.69 207 GLU A N 1
ATOM 1676 C CA . GLU A 1 207 ? 3.559 9.213 -0.450 1.00 89.69 207 GLU A CA 1
ATOM 1677 C C . GLU A 1 207 ? 2.135 9.017 -0.983 1.00 89.69 207 GLU A C 1
ATOM 1679 O O . GLU A 1 207 ? 1.159 9.496 -0.398 1.00 89.69 207 GLU A O 1
ATOM 1684 N N . ILE A 1 208 ? 2.026 8.266 -2.081 1.00 93.88 208 ILE A N 1
ATOM 1685 C CA . ILE A 1 208 ? 0.757 7.739 -2.578 1.00 93.88 208 ILE A CA 1
ATOM 1686 C C . ILE A 1 208 ? 0.670 6.277 -2.169 1.00 93.88 208 ILE A C 1
ATOM 1688 O O . ILE A 1 208 ? 1.464 5.452 -2.618 1.00 93.88 208 ILE A O 1
ATOM 1692 N N . LEU A 1 209 ? -0.308 5.955 -1.333 1.00 95.50 209 LEU A N 1
ATOM 1693 C CA . LEU A 1 209 ? -0.563 4.594 -0.906 1.00 95.50 209 LEU A CA 1
ATOM 1694 C C . LEU A 1 209 ? -1.588 3.931 -1.825 1.00 95.50 209 LEU A C 1
ATOM 1696 O O . LEU A 1 209 ? -2.723 4.399 -1.940 1.00 95.50 209 LEU A O 1
ATOM 1700 N N . LEU A 1 210 ? -1.204 2.828 -2.458 1.00 94.62 210 LEU A N 1
ATOM 1701 C CA . LEU A 1 210 ? -2.135 1.954 -3.160 1.00 94.62 210 LEU A CA 1
ATOM 1702 C C . LEU A 1 210 ? -2.802 0.999 -2.156 1.00 94.62 210 LEU A C 1
ATOM 1704 O O . LEU A 1 210 ? -2.113 0.462 -1.279 1.00 94.62 210 LEU A O 1
ATOM 1708 N N . PRO A 1 211 ? -4.129 0.791 -2.250 1.00 91.75 211 PRO A N 1
ATOM 1709 C CA . PRO A 1 211 ? -4.837 -0.146 -1.386 1.00 91.75 211 PRO A CA 1
ATOM 1710 C C . PRO A 1 211 ? -4.351 -1.587 -1.598 1.00 91.75 211 PRO A C 1
ATOM 1712 O O . PRO A 1 211 ? -3.811 -1.924 -2.650 1.00 91.75 211 PRO A O 1
ATOM 1715 N N . SER A 1 212 ? -4.579 -2.435 -0.597 1.00 90.56 212 SER A N 1
ATOM 1716 C CA . SER A 1 212 ? -4.371 -3.880 -0.709 1.00 90.56 212 SER A CA 1
ATOM 1717 C C . SER A 1 212 ? -5.387 -4.544 -1.636 1.00 90.56 212 SER A C 1
ATOM 1719 O O . SER A 1 212 ? -6.428 -3.974 -1.966 1.00 90.56 212 SER A O 1
ATOM 1721 N N . GLU A 1 213 ? -5.061 -5.769 -2.053 1.00 87.19 213 GLU A N 1
ATOM 1722 C CA . GLU A 1 213 ? -5.844 -6.571 -3.001 1.00 87.19 213 GLU A CA 1
ATOM 1723 C C . GLU A 1 213 ? -6.075 -5.859 -4.344 1.00 87.19 213 GLU A C 1
ATOM 1725 O O . GLU A 1 213 ? -7.068 -6.104 -5.027 1.00 87.19 213 GLU A O 1
ATOM 1730 N N . ILE A 1 214 ? -5.168 -4.970 -4.748 1.00 87.06 214 ILE A N 1
ATOM 1731 C CA . ILE A 1 214 ? -5.261 -4.217 -5.998 1.00 87.06 214 ILE A CA 1
ATOM 1732 C C . ILE A 1 214 ? -4.878 -5.104 -7.187 1.00 87.06 214 ILE A C 1
ATOM 1734 O O . ILE A 1 214 ? -3.958 -5.922 -7.118 1.00 87.06 214 ILE A O 1
ATOM 1738 N N . LYS A 1 215 ? -5.601 -4.961 -8.303 1.00 87.94 215 LYS A N 1
ATOM 1739 C CA . LYS A 1 215 ? -5.357 -5.736 -9.524 1.00 87.94 215 LYS A CA 1
ATOM 1740 C C . LYS A 1 215 ? -4.775 -4.868 -10.619 1.00 87.94 215 LYS A C 1
ATOM 1742 O O . LYS A 1 215 ? -5.220 -3.741 -10.834 1.00 87.94 215 LYS A O 1
ATOM 1747 N N . PHE A 1 216 ? -3.857 -5.454 -11.374 1.00 92.06 216 PHE A N 1
ATOM 1748 C CA . PHE A 1 216 ? -3.228 -4.807 -12.515 1.00 92.06 216 PHE A CA 1
ATOM 1749 C C . PHE A 1 216 ? -3.245 -5.707 -13.739 1.00 92.06 216 PHE A C 1
ATOM 1751 O O . PHE A 1 216 ? -3.182 -6.929 -13.614 1.00 92.06 216 PHE A O 1
ATOM 1758 N N . ILE A 1 217 ? -3.249 -5.086 -14.916 1.00 92.62 217 ILE A N 1
ATOM 1759 C CA . ILE A 1 217 ? -2.767 -5.701 -16.151 1.00 92.62 217 ILE A CA 1
ATOM 1760 C C . ILE A 1 217 ? -1.339 -5.225 -16.428 1.00 92.62 217 ILE A C 1
ATOM 1762 O O . ILE A 1 217 ? -1.016 -4.044 -16.268 1.00 92.62 217 ILE A O 1
ATOM 1766 N N . ILE A 1 218 ? -0.475 -6.145 -16.849 1.00 95.81 218 ILE A N 1
ATOM 1767 C CA . ILE A 1 218 ? 0.911 -5.833 -17.200 1.00 95.81 218 ILE A CA 1
ATOM 1768 C C . ILE A 1 218 ? 0.960 -5.349 -18.653 1.00 95.81 218 ILE A C 1
ATOM 1770 O O . ILE A 1 218 ? 0.891 -6.137 -19.598 1.00 95.81 218 ILE A O 1
ATOM 1774 N N . ASN A 1 219 ? 1.120 -4.044 -18.855 1.00 94.38 219 ASN A N 1
ATOM 1775 C CA . ASN A 1 219 ? 1.193 -3.431 -20.184 1.00 94.38 219 ASN A CA 1
ATOM 1776 C C . ASN A 1 219 ? 2.533 -3.701 -20.882 1.00 94.38 219 ASN A C 1
ATOM 1778 O O . ASN A 1 219 ? 2.589 -3.886 -22.103 1.00 94.38 219 ASN A O 1
ATOM 1782 N N . SER A 1 220 ? 3.627 -3.722 -20.121 1.00 96.38 220 SER A N 1
ATOM 1783 C CA . SER A 1 220 ? 4.951 -4.089 -20.621 1.00 96.38 220 SER A CA 1
ATOM 1784 C C . SER A 1 220 ? 5.896 -4.439 -19.484 1.00 96.38 220 SER A C 1
ATOM 1786 O O . SER A 1 220 ? 5.768 -3.902 -18.393 1.00 96.38 220 SER A O 1
ATOM 1788 N N . SER A 1 221 ? 6.902 -5.250 -19.777 1.00 96.56 221 SER A N 1
ATOM 1789 C CA . SER A 1 221 ? 8.020 -5.526 -18.884 1.00 96.56 221 SER A CA 1
ATOM 1790 C C . SER A 1 221 ? 9.273 -5.566 -19.743 1.00 96.56 221 SER A C 1
ATOM 1792 O O . SER A 1 221 ? 9.260 -6.199 -20.801 1.00 96.56 221 SER A O 1
ATOM 1794 N N . ARG A 1 222 ? 10.306 -4.806 -19.377 1.00 94.88 222 ARG A N 1
ATOM 1795 C CA . ARG A 1 222 ? 11.537 -4.677 -20.168 1.00 94.88 222 ARG A CA 1
ATOM 1796 C C . ARG A 1 222 ? 12.746 -4.582 -19.259 1.00 94.88 222 ARG A C 1
ATOM 1798 O O . ARG A 1 222 ? 12.756 -3.750 -18.358 1.00 94.88 222 ARG A O 1
ATOM 1805 N N . GLU A 1 223 ? 13.773 -5.352 -19.569 1.00 94.62 223 GLU A N 1
ATOM 1806 C CA . GLU A 1 223 ? 15.093 -5.226 -18.961 1.00 94.62 223 GLU A CA 1
ATOM 1807 C C . GLU A 1 223 ? 16.011 -4.370 -19.841 1.00 94.62 223 GLU A C 1
ATOM 1809 O O . GLU A 1 223 ? 15.955 -4.413 -21.075 1.00 94.62 223 GLU A O 1
ATOM 1814 N N . ARG A 1 224 ? 16.847 -3.557 -19.201 1.00 92.62 224 ARG A N 1
ATOM 1815 C CA . ARG A 1 224 ? 17.871 -2.734 -19.841 1.00 92.62 224 ARG A CA 1
ATOM 1816 C C . ARG A 1 224 ? 19.257 -3.282 -19.520 1.00 92.62 224 ARG A C 1
ATOM 1818 O O . ARG A 1 224 ? 19.482 -3.891 -18.481 1.00 92.62 224 ARG A O 1
ATOM 1825 N N . LYS A 1 225 ? 20.224 -2.970 -20.388 1.00 89.06 225 LYS A N 1
ATOM 1826 C CA . LYS A 1 225 ? 21.629 -3.391 -20.235 1.00 89.06 225 LYS A CA 1
ATOM 1827 C C . LYS A 1 225 ? 22.321 -2.826 -18.985 1.00 89.06 225 LYS A C 1
ATOM 1829 O O . LYS A 1 225 ? 23.346 -3.352 -18.581 1.00 89.06 225 LYS A O 1
ATOM 1834 N N . ASP A 1 226 ? 21.780 -1.766 -18.385 1.00 91.19 226 ASP A N 1
ATOM 1835 C CA . ASP A 1 226 ? 22.296 -1.108 -17.175 1.00 91.19 226 ASP A CA 1
ATOM 1836 C C . ASP A 1 226 ? 21.717 -1.693 -15.867 1.00 91.19 226 ASP A C 1
ATOM 1838 O O . ASP A 1 226 ? 21.731 -1.034 -14.824 1.00 91.19 226 ASP A O 1
ATOM 1842 N N . GLY A 1 227 ? 21.167 -2.913 -15.924 1.00 92.12 227 GLY A N 1
ATOM 1843 C CA . GLY A 1 227 ? 20.589 -3.621 -14.778 1.00 92.12 227 GLY A CA 1
ATOM 1844 C C . GLY A 1 227 ? 19.230 -3.085 -14.317 1.00 92.12 227 GLY A C 1
ATOM 1845 O O . GLY A 1 227 ? 18.726 -3.518 -13.283 1.00 92.12 227 GLY A O 1
ATOM 1846 N N . LEU A 1 228 ? 18.634 -2.137 -15.050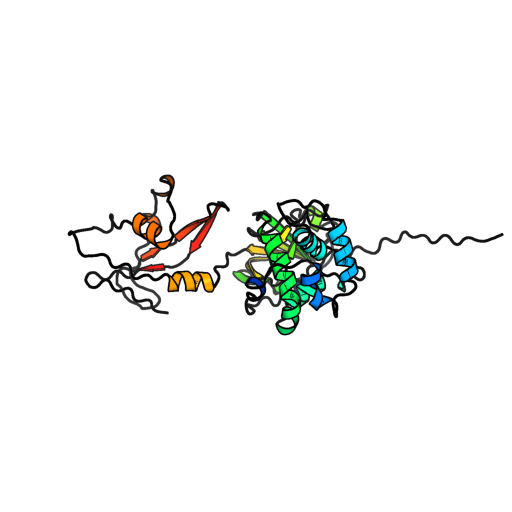 1.00 95.81 228 LEU A N 1
ATOM 1847 C CA . LEU A 1 228 ? 17.305 -1.607 -14.756 1.00 95.81 228 LEU A CA 1
ATOM 1848 C C . LEU A 1 228 ? 16.219 -2.385 -15.504 1.00 95.81 228 LEU A C 1
ATOM 1850 O O . LEU A 1 228 ? 16.153 -2.350 -16.732 1.00 95.81 228 LEU A O 1
ATOM 1854 N N . SER A 1 229 ? 15.285 -2.961 -14.761 1.00 96.44 229 SER A N 1
ATOM 1855 C CA . SER A 1 229 ? 14.015 -3.456 -15.287 1.00 96.44 229 SER A CA 1
ATOM 1856 C C . SER A 1 229 ? 12.906 -2.426 -15.083 1.00 96.44 229 SER A C 1
ATOM 1858 O O . SER A 1 229 ? 12.787 -1.822 -14.020 1.00 96.44 229 SER A O 1
ATOM 1860 N N . ILE A 1 230 ? 12.080 -2.205 -16.105 1.00 96.75 230 ILE A N 1
ATOM 1861 C CA . ILE A 1 230 ? 10.898 -1.341 -16.036 1.00 96.75 230 ILE A CA 1
ATOM 1862 C C . ILE A 1 230 ? 9.660 -2.184 -16.323 1.00 96.75 230 ILE A C 1
ATOM 1864 O O . ILE A 1 230 ? 9.538 -2.786 -17.394 1.00 96.75 230 ILE A O 1
ATOM 1868 N N . ILE A 1 231 ? 8.732 -2.193 -15.370 1.00 97.94 231 ILE A N 1
ATOM 1869 C CA . ILE A 1 231 ? 7.459 -2.908 -15.452 1.00 97.94 231 ILE A CA 1
ATOM 1870 C C . ILE A 1 231 ? 6.337 -1.875 -15.456 1.00 97.94 231 ILE A C 1
ATOM 1872 O O . ILE A 1 231 ? 6.203 -1.091 -14.525 1.00 97.94 231 ILE A O 1
ATOM 1876 N N . HIS A 1 232 ? 5.534 -1.865 -16.514 1.00 98.06 232 HIS A N 1
ATOM 1877 C CA . HIS A 1 232 ? 4.371 -0.997 -16.650 1.00 98.06 232 HIS A CA 1
ATOM 1878 C C . HIS A 1 232 ? 3.119 -1.768 -16.231 1.00 98.06 232 HIS A C 1
ATOM 1880 O O . HIS A 1 232 ? 2.698 -2.700 -16.921 1.00 98.06 232 HIS A O 1
ATOM 1886 N N . LEU A 1 233 ? 2.518 -1.337 -15.126 1.00 97.62 233 LEU A N 1
ATOM 1887 C CA . LEU A 1 233 ? 1.249 -1.818 -14.603 1.00 97.62 233 LEU A CA 1
ATOM 1888 C C . LEU A 1 233 ? 0.138 -0.798 -14.844 1.00 97.62 233 LEU A C 1
ATOM 1890 O O . LEU A 1 233 ? 0.336 0.406 -14.694 1.00 97.62 233 LEU A O 1
ATOM 1894 N N . LYS A 1 234 ? -1.052 -1.292 -15.166 1.00 95.19 234 LYS A N 1
ATOM 1895 C CA . LYS A 1 234 ? -2.263 -0.480 -15.214 1.00 95.19 234 LYS A CA 1
ATOM 1896 C C . LYS A 1 234 ? -3.320 -1.082 -14.315 1.00 95.19 234 LYS A C 1
ATOM 1898 O O . LYS A 1 234 ? -3.664 -2.252 -14.475 1.00 95.19 234 LYS A O 1
ATOM 1903 N N . GLU A 1 235 ? -3.805 -0.289 -13.369 1.00 90.38 235 GLU A N 1
ATOM 1904 C CA . GLU A 1 235 ? -4.841 -0.711 -12.435 1.00 90.38 235 GLU A CA 1
ATOM 1905 C C . GLU A 1 235 ? -6.123 -1.068 -13.192 1.00 90.38 235 GLU A C 1
ATOM 1907 O O . GLU A 1 235 ? -6.534 -0.365 -14.121 1.00 90.38 235 GLU A O 1
ATOM 1912 N N . ILE A 1 236 ? -6.761 -2.166 -12.785 1.00 85.25 236 ILE A N 1
ATOM 1913 C CA . ILE A 1 236 ? -8.043 -2.610 -13.331 1.00 85.25 236 ILE A CA 1
ATOM 1914 C C . ILE A 1 236 ? -9.133 -2.562 -12.258 1.00 85.25 236 ILE A C 1
ATOM 1916 O O . ILE A 1 236 ? -8.916 -2.916 -11.101 1.00 85.25 236 ILE A O 1
ATOM 1920 N N . VAL A 1 237 ? -10.332 -2.131 -12.658 1.00 70.25 237 VAL A N 1
ATOM 1921 C CA . VAL A 1 237 ? -11.496 -2.034 -11.766 1.00 70.25 237 VAL A CA 1
ATOM 1922 C C . VAL A 1 237 ? -11.917 -3.423 -11.297 1.00 70.25 237 VAL A C 1
ATOM 1924 O O . VAL A 1 237 ? -12.129 -4.327 -12.108 1.00 70.25 237 VAL A O 1
ATOM 1927 N N . GLN A 1 238 ? -12.093 -3.576 -9.985 1.00 58.12 238 GLN A N 1
ATOM 1928 C CA . GLN A 1 238 ? -12.747 -4.742 -9.406 1.00 58.12 238 GLN A CA 1
ATOM 1929 C C . GLN A 1 238 ? -14.236 -4.479 -9.214 1.00 58.12 238 GLN A C 1
ATOM 1931 O O . GLN A 1 238 ? -14.630 -3.563 -8.497 1.00 58.12 238 GLN A O 1
ATOM 1936 N N . PHE A 1 239 ? -15.068 -5.338 -9.791 1.00 45.50 239 PHE A N 1
ATOM 1937 C CA . PHE A 1 239 ? -16.441 -5.504 -9.331 1.00 45.50 239 PHE A CA 1
ATOM 1938 C C . PHE A 1 239 ? -16.435 -6.639 -8.308 1.00 45.50 239 PHE A C 1
ATOM 1940 O O . PHE A 1 239 ? -15.969 -7.737 -8.620 1.00 45.50 239 PHE A O 1
ATOM 1947 N N . SER A 1 240 ? -16.904 -6.390 -7.081 1.00 39.28 240 SER A N 1
ATOM 1948 C CA . SER A 1 240 ? -16.995 -7.464 -6.090 1.00 39.28 240 SER A CA 1
ATOM 1949 C C . SER A 1 240 ? -17.977 -8.534 -6.574 1.00 39.28 240 SER A C 1
ATOM 1951 O O . SER A 1 240 ? -18.979 -8.230 -7.229 1.00 39.28 240 SER A O 1
ATOM 1953 N N . SER A 1 241 ? -17.726 -9.797 -6.230 1.00 35.78 241 SER A N 1
ATOM 1954 C CA . SER A 1 241 ? -18.668 -10.898 -6.481 1.00 35.78 241 SER A CA 1
ATOM 1955 C C . SER A 1 241 ? -20.031 -10.631 -5.839 1.00 35.78 241 SER A C 1
ATOM 1957 O O . SER A 1 241 ? -21.051 -11.047 -6.374 1.00 35.78 241 SER A O 1
ATOM 1959 N N . SER A 1 242 ? -20.066 -9.875 -4.740 1.00 32.72 242 SER A N 1
ATOM 1960 C CA . SER A 1 242 ? -21.267 -9.355 -4.082 1.00 32.72 242 SER A CA 1
ATOM 1961 C C . SER A 1 242 ? -22.005 -8.287 -4.902 1.00 32.72 242 SER A C 1
ATOM 1963 O O . SER A 1 242 ? -23.224 -8.247 -4.857 1.00 32.72 242 SER A O 1
ATOM 1965 N N . ILE A 1 243 ? -21.324 -7.459 -5.705 1.00 33.31 243 ILE A N 1
ATOM 1966 C CA . ILE A 1 243 ? -21.966 -6.553 -6.674 1.00 33.31 243 ILE A CA 1
ATOM 1967 C C . ILE A 1 243 ? -22.438 -7.339 -7.894 1.00 33.31 243 ILE A C 1
ATOM 1969 O O . ILE A 1 243 ? -23.547 -7.113 -8.350 1.00 33.31 243 ILE A O 1
ATOM 1973 N N . ILE A 1 244 ? -21.650 -8.290 -8.398 1.00 33.19 244 ILE A N 1
ATOM 1974 C CA . ILE A 1 244 ? -22.061 -9.159 -9.513 1.00 33.19 244 ILE A CA 1
ATOM 1975 C C . ILE A 1 244 ? -23.291 -9.991 -9.115 1.00 33.19 244 ILE A C 1
ATOM 1977 O O . ILE A 1 244 ? -24.250 -10.058 -9.880 1.00 33.19 244 ILE A O 1
ATOM 1981 N N . SER A 1 245 ? -23.303 -10.546 -7.900 1.00 31.88 245 SER A N 1
ATOM 1982 C CA . SER A 1 245 ? -24.445 -11.280 -7.343 1.00 31.88 245 SER A CA 1
ATOM 1983 C C . SER A 1 245 ? -25.580 -10.368 -6.908 1.00 31.88 245 SER A C 1
ATOM 1985 O O . SER A 1 245 ? -26.714 -10.724 -7.134 1.00 31.88 245 SER A O 1
ATOM 1987 N N . ALA A 1 246 ? -25.353 -9.158 -6.390 1.00 30.91 246 ALA A N 1
ATOM 1988 C CA . ALA A 1 246 ? -26.438 -8.203 -6.148 1.00 30.91 246 ALA A CA 1
ATOM 1989 C C . ALA A 1 246 ? -27.047 -7.688 -7.460 1.00 30.91 246 ALA A C 1
ATOM 1991 O O . ALA A 1 246 ? -28.243 -7.420 -7.512 1.00 30.91 246 ALA A O 1
ATOM 1992 N N . LEU A 1 247 ? -26.258 -7.560 -8.528 1.00 32.97 247 LEU A N 1
ATOM 1993 C CA . LEU A 1 247 ? -26.744 -7.274 -9.877 1.00 32.97 247 LEU A CA 1
ATOM 1994 C C . LEU A 1 247 ? -27.487 -8.484 -10.469 1.00 32.97 247 LEU A C 1
ATOM 1996 O O . LEU A 1 247 ? -28.426 -8.271 -11.236 1.00 32.97 247 LEU A O 1
ATOM 2000 N N . SER A 1 248 ? -27.140 -9.720 -10.073 1.00 33.66 248 SER A N 1
ATOM 2001 C CA . SER A 1 248 ? -27.909 -10.927 -10.416 1.00 33.66 248 SER A CA 1
ATOM 2002 C C . SER A 1 248 ? -29.126 -11.175 -9.510 1.00 33.66 248 SER A C 1
ATOM 2004 O O . SER A 1 248 ? -30.138 -11.697 -9.945 1.00 33.66 248 SER A O 1
ATOM 2006 N N . ASP A 1 249 ? -29.103 -10.768 -8.249 1.00 29.38 249 ASP A N 1
ATOM 2007 C CA . ASP A 1 249 ? -30.185 -10.990 -7.281 1.00 29.38 249 ASP A CA 1
ATOM 2008 C C . ASP A 1 249 ? -31.219 -9.866 -7.356 1.00 29.38 249 ASP A C 1
ATOM 2010 O O . ASP A 1 249 ? -32.412 -10.082 -7.144 1.00 29.38 249 ASP A O 1
ATOM 2014 N N . ARG A 1 250 ? -30.813 -8.665 -7.795 1.00 34.16 250 ARG A N 1
ATOM 2015 C CA . ARG A 1 250 ? -31.729 -7.596 -8.227 1.00 34.16 250 ARG A CA 1
ATOM 2016 C C . ARG A 1 250 ? -32.370 -7.877 -9.592 1.00 34.16 250 ARG A C 1
ATOM 2018 O O . ARG A 1 250 ? -32.937 -6.964 -10.194 1.00 34.16 250 ARG A O 1
ATOM 2025 N N . HIS A 1 251 ? -32.382 -9.128 -10.059 1.00 36.66 251 HIS A N 1
ATOM 2026 C CA . HIS A 1 251 ? -33.305 -9.606 -11.089 1.00 36.66 251 HIS A CA 1
ATOM 2027 C C . HIS A 1 251 ? -34.761 -9.593 -10.576 1.00 36.66 251 HIS A C 1
ATOM 2029 O O . HIS A 1 251 ? -35.431 -10.620 -10.473 1.00 36.66 251 HIS A O 1
ATOM 2035 N N . LYS A 1 252 ? -35.322 -8.401 -10.322 1.00 31.17 252 LYS A N 1
ATOM 2036 C CA . LYS A 1 252 ? -36.774 -8.220 -10.399 1.00 31.17 252 LYS A CA 1
ATOM 2037 C C . LYS A 1 252 ? -37.176 -8.521 -11.842 1.00 31.17 252 LYS A C 1
ATOM 2039 O O . LYS A 1 252 ? -36.788 -7.797 -12.757 1.00 31.17 252 LYS A O 1
ATOM 2044 N N . ARG A 1 253 ? -37.966 -9.580 -12.052 1.00 32.59 253 ARG A N 1
ATOM 2045 C CA . ARG A 1 253 ? -38.721 -9.781 -13.297 1.00 32.59 253 ARG A CA 1
ATOM 2046 C C . ARG A 1 253 ? -39.518 -8.505 -13.566 1.00 32.59 253 ARG A C 1
ATOM 2048 O O . ARG A 1 253 ? -40.492 -8.228 -12.870 1.00 32.59 253 ARG A O 1
ATOM 2055 N N . VAL A 1 254 ? -39.110 -7.721 -14.557 1.00 31.39 254 VAL A N 1
ATOM 2056 C CA . VAL A 1 254 ? -39.920 -6.600 -15.035 1.00 31.39 254 VAL A CA 1
ATOM 2057 C C . VAL A 1 254 ? -41.022 -7.199 -15.903 1.00 31.39 254 VAL A C 1
ATOM 2059 O O . VAL A 1 254 ? -40.785 -7.586 -17.044 1.00 31.39 254 VAL A O 1
ATOM 2062 N N . ARG A 1 255 ? -42.220 -7.344 -15.332 1.00 29.00 255 ARG A N 1
ATOM 2063 C CA . ARG A 1 255 ? -43.434 -7.693 -16.075 1.00 29.00 255 ARG A CA 1
ATOM 2064 C C . ARG A 1 255 ? -43.941 -6.402 -16.723 1.00 29.00 255 ARG A C 1
ATOM 2066 O O . ARG A 1 255 ? -44.238 -5.446 -16.012 1.00 29.00 255 ARG A O 1
ATOM 2073 N N . ILE A 1 256 ? -43.966 -6.350 -18.050 1.00 30.58 256 ILE A N 1
ATOM 2074 C CA . ILE A 1 256 ? -44.615 -5.266 -18.796 1.00 30.58 256 ILE A CA 1
ATOM 2075 C C . ILE A 1 256 ? -46.032 -5.756 -19.084 1.00 30.58 256 ILE A C 1
ATOM 2077 O O . ILE A 1 256 ? -46.191 -6.822 -19.682 1.00 30.58 256 ILE A O 1
ATOM 2081 N N . GLU A 1 257 ? -47.045 -5.042 -18.597 1.00 24.94 257 GLU A N 1
ATOM 2082 C CA . GLU A 1 257 ? -48.434 -5.402 -18.881 1.00 24.94 257 GLU A CA 1
ATOM 2083 C C . GLU A 1 257 ? -48.771 -5.116 -20.351 1.00 24.94 257 GLU A C 1
ATOM 2085 O O . GLU A 1 257 ? -48.315 -4.109 -20.902 1.00 24.94 257 GLU A O 1
ATOM 2090 N N . PRO A 1 258 ? -49.535 -6.001 -21.014 1.00 25.59 258 PRO A N 1
ATOM 2091 C CA . PRO A 1 258 ? -49.871 -5.842 -22.417 1.00 25.59 258 PRO A CA 1
ATOM 2092 C C . PRO A 1 258 ? -50.946 -4.763 -22.560 1.00 25.59 258 PRO A C 1
ATOM 2094 O O . PRO A 1 258 ? -52.138 -5.028 -22.449 1.00 25.59 258 PRO A O 1
ATOM 2097 N N . GLY A 1 259 ? -50.509 -3.537 -22.823 1.00 26.86 259 GLY A N 1
ATOM 2098 C CA . GLY A 1 259 ? -51.380 -2.422 -23.157 1.00 26.86 259 GLY A CA 1
ATOM 2099 C C . GLY A 1 259 ? -50.781 -1.609 -24.290 1.00 26.86 259 GLY A C 1
ATOM 2100 O O . GLY A 1 259 ? -49.779 -0.933 -24.099 1.00 26.86 259 GLY A O 1
ATOM 2101 N N . SER A 1 260 ? -51.448 -1.648 -25.440 1.00 24.09 260 SER A N 1
ATOM 2102 C CA . SER A 1 260 ? -51.184 -0.910 -26.681 1.00 24.09 260 SER A CA 1
ATOM 2103 C C . SER A 1 260 ? -50.042 -1.411 -27.583 1.00 24.09 260 SER A C 1
ATOM 2105 O O . SER A 1 260 ? -48.927 -1.750 -27.199 1.00 24.09 260 SER A O 1
ATOM 2107 N N . THR A 1 261 ? -50.444 -1.550 -28.836 1.00 28.55 261 THR A N 1
ATOM 2108 C CA . THR A 1 261 ? -49.832 -2.218 -29.975 1.00 28.55 261 THR A CA 1
ATOM 2109 C C . THR A 1 261 ? -48.708 -1.402 -30.605 1.00 28.55 261 THR A C 1
ATOM 2111 O O . THR A 1 261 ? -48.901 -0.228 -30.890 1.00 28.55 261 THR A O 1
ATOM 2114 N N . GLY A 1 262 ? -47.604 -2.074 -30.945 1.00 29.89 262 GLY A N 1
ATOM 2115 C CA . GLY A 1 262 ? -46.632 -1.596 -31.933 1.00 29.89 262 GLY A CA 1
ATOM 2116 C C . GLY A 1 262 ? -45.564 -0.650 -31.391 1.00 29.89 262 GLY A C 1
ATOM 2117 O O . GLY A 1 262 ? -45.611 0.538 -31.661 1.00 29.89 262 GLY A O 1
ATOM 2118 N N . LEU A 1 263 ? -44.550 -1.194 -30.714 1.00 25.23 263 LEU A N 1
ATOM 2119 C CA . LEU A 1 263 ? -43.291 -0.483 -30.473 1.00 25.23 263 LEU A CA 1
ATOM 2120 C C . LEU A 1 263 ? -42.207 -1.096 -31.367 1.00 25.23 263 LEU A C 1
ATOM 2122 O O . LEU A 1 263 ? -41.763 -2.231 -31.168 1.00 25.23 263 LEU A O 1
ATOM 2126 N N . THR A 1 264 ? -41.799 -0.354 -32.393 1.00 26.20 264 THR A N 1
ATOM 2127 C CA . THR A 1 264 ? -40.537 -0.582 -33.107 1.00 26.20 264 THR A CA 1
ATOM 2128 C C . THR A 1 264 ? -39.362 -0.395 -32.139 1.00 26.20 264 THR A C 1
ATOM 2130 O O . THR A 1 264 ? -39.446 0.368 -31.183 1.00 26.20 264 THR A O 1
ATOM 2133 N N . ILE A 1 265 ? -38.241 -1.091 -32.375 1.00 30.75 265 ILE A N 1
ATOM 2134 C CA . ILE A 1 265 ? -37.035 -1.114 -31.505 1.00 30.75 265 ILE A CA 1
ATOM 2135 C C . ILE A 1 265 ? -36.492 0.294 -31.160 1.00 30.75 265 ILE A C 1
ATOM 2137 O O . ILE A 1 265 ? -35.744 0.443 -30.198 1.00 30.75 265 ILE A O 1
ATOM 2141 N N . SER A 1 266 ? -36.898 1.328 -31.898 1.00 32.12 266 SER A N 1
ATOM 2142 C CA . SER A 1 266 ? -36.627 2.740 -31.618 1.00 32.12 266 SER A CA 1
ATOM 2143 C C . SER A 1 266 ? -37.246 3.283 -30.322 1.00 32.12 266 SER A C 1
ATOM 2145 O O . SER A 1 266 ? -36.840 4.355 -29.890 1.00 32.12 266 SER A O 1
ATOM 2147 N N . GLU A 1 267 ? -38.194 2.580 -29.697 1.00 33.34 267 GLU A N 1
ATOM 2148 C CA . GLU A 1 267 ? -39.009 3.119 -28.593 1.00 33.34 267 GLU A CA 1
ATOM 2149 C C . GLU A 1 267 ? -39.037 2.218 -27.348 1.00 33.34 267 GLU A C 1
ATOM 2151 O O . GLU A 1 267 ? -39.976 2.236 -26.555 1.00 33.34 267 GLU A O 1
ATOM 2156 N N . LEU A 1 268 ? -37.987 1.424 -27.123 1.00 38.34 268 LEU A N 1
ATOM 2157 C CA . LEU A 1 268 ? -37.736 0.932 -25.770 1.00 38.34 268 LEU A CA 1
ATOM 2158 C C . LEU A 1 268 ? -37.359 2.140 -24.907 1.00 38.34 268 LEU A C 1
ATOM 2160 O O . LEU A 1 268 ? -36.293 2.723 -25.109 1.00 38.34 268 LEU A O 1
ATOM 2164 N N . ASP A 1 269 ? -38.216 2.501 -23.946 1.00 43.50 269 ASP A N 1
ATOM 2165 C CA . ASP A 1 269 ? -37.916 3.470 -22.884 1.00 43.50 269 ASP A CA 1
ATOM 2166 C C . ASP A 1 269 ? -36.824 2.910 -21.950 1.00 43.50 269 ASP A C 1
ATOM 2168 O O . ASP A 1 269 ? -37.035 2.526 -20.797 1.00 43.50 269 ASP A O 1
ATOM 2172 N N . LEU A 1 270 ? -35.613 2.823 -22.499 1.00 41.94 270 LEU A N 1
ATOM 2173 C CA . LEU A 1 270 ? -34.384 2.432 -21.824 1.00 41.94 270 LEU A CA 1
ATOM 2174 C C . LEU A 1 270 ? -34.117 3.347 -20.628 1.00 41.94 270 LEU A C 1
ATOM 2176 O O . LEU A 1 270 ? -33.546 2.893 -19.642 1.00 41.94 270 LEU A O 1
ATOM 2180 N N . ASN A 1 271 ? -34.585 4.597 -20.673 1.00 39.19 271 ASN A N 1
ATOM 2181 C CA . ASN A 1 271 ? -34.481 5.529 -19.556 1.00 39.19 271 ASN A CA 1
ATOM 2182 C C . ASN A 1 271 ? -35.354 5.076 -18.383 1.00 39.19 271 ASN A C 1
ATOM 2184 O O . ASN A 1 271 ? -34.864 5.022 -17.257 1.00 39.19 271 ASN A O 1
ATOM 2188 N N . GLY A 1 272 ? -36.602 4.676 -18.631 1.00 42.47 272 GLY A N 1
ATOM 2189 C CA . GLY A 1 272 ? -37.478 4.090 -17.616 1.00 42.47 272 GLY A CA 1
ATOM 2190 C C . GLY A 1 272 ? -36.916 2.798 -17.016 1.00 42.47 272 GLY A C 1
ATOM 2191 O O . GLY A 1 272 ? -37.014 2.579 -15.806 1.00 42.47 272 GLY A O 1
ATOM 2192 N N . ILE A 1 273 ? -36.264 1.966 -17.833 1.00 45.06 273 ILE A N 1
ATOM 2193 C CA . ILE A 1 273 ? -35.619 0.720 -17.390 1.00 45.06 273 ILE A CA 1
ATOM 2194 C C . ILE A 1 273 ? -34.378 1.013 -16.536 1.00 45.06 273 ILE A C 1
ATOM 2196 O O . ILE A 1 273 ? -34.254 0.478 -15.436 1.00 45.06 273 ILE A O 1
ATOM 2200 N N . LEU A 1 274 ? -33.483 1.893 -16.988 1.00 42.47 274 LEU A N 1
ATOM 2201 C CA . LEU A 1 274 ? -32.271 2.264 -16.253 1.00 42.47 274 LEU A CA 1
ATOM 2202 C C . LEU A 1 274 ? -32.597 3.013 -14.958 1.00 42.47 274 LEU A C 1
ATOM 2204 O O . LEU A 1 274 ? -31.989 2.736 -13.926 1.00 42.47 274 LEU A O 1
ATOM 2208 N N . LYS A 1 275 ? -33.609 3.885 -14.972 1.00 43.16 275 LYS A N 1
ATOM 2209 C CA . LYS A 1 275 ? -34.110 4.574 -13.778 1.00 43.16 275 LYS A CA 1
ATOM 2210 C C . LYS A 1 275 ? -34.730 3.590 -12.782 1.00 43.16 275 LYS A C 1
ATOM 2212 O O . LYS A 1 275 ? -34.462 3.696 -11.592 1.00 43.16 275 LYS A O 1
ATOM 2217 N N . LYS A 1 276 ? -35.470 2.574 -13.247 1.00 43.03 276 LYS A N 1
ATOM 2218 C CA . LYS A 1 276 ? -36.002 1.501 -12.382 1.00 43.03 276 LYS A CA 1
ATOM 2219 C C . LYS A 1 276 ? -34.926 0.570 -11.813 1.00 43.03 276 LYS A C 1
ATOM 2221 O O . LYS A 1 276 ? -35.087 0.106 -10.689 1.00 43.03 276 LYS A O 1
ATOM 2226 N N . ILE A 1 277 ? -33.876 0.259 -12.575 1.00 40.38 277 ILE A N 1
ATOM 2227 C CA . ILE A 1 277 ? -32.831 -0.694 -12.159 1.00 40.38 277 ILE A CA 1
ATOM 2228 C C . ILE A 1 277 ? -31.775 -0.019 -11.274 1.00 40.38 277 ILE A C 1
ATOM 2230 O O . ILE A 1 277 ? -31.374 -0.585 -10.257 1.00 40.38 277 ILE A O 1
ATOM 2234 N N . PHE A 1 278 ? -31.333 1.184 -11.645 1.00 38.44 278 PHE A N 1
ATOM 2235 C CA . PHE A 1 278 ? -30.180 1.848 -11.033 1.00 38.44 278 PHE A CA 1
ATOM 2236 C C . PHE A 1 278 ? -30.534 3.090 -10.207 1.00 38.44 278 PHE A C 1
ATOM 2238 O O . PHE A 1 278 ? -29.665 3.601 -9.511 1.00 38.44 278 PHE A O 1
ATOM 2245 N N . ASN A 1 279 ? -31.786 3.564 -10.242 1.00 37.94 279 ASN A N 1
ATOM 2246 C CA . ASN A 1 279 ? -32.230 4.782 -9.551 1.00 37.94 279 ASN A CA 1
ATOM 2247 C C . ASN A 1 279 ? -31.369 6.021 -9.889 1.00 37.94 279 ASN A C 1
ATOM 2249 O O . ASN A 1 279 ? -31.088 6.852 -9.030 1.00 37.94 279 ASN A O 1
ATOM 2253 N N . LEU A 1 280 ? -30.914 6.113 -11.144 1.00 38.91 280 LEU A N 1
ATOM 2254 C CA . LEU A 1 280 ? -30.063 7.190 -11.654 1.00 38.91 280 LEU A CA 1
ATOM 2255 C C . LEU A 1 280 ? -30.897 8.185 -12.474 1.00 38.91 280 LEU A C 1
ATOM 2257 O O . LEU A 1 280 ? -31.602 7.784 -13.402 1.00 38.91 280 LEU A O 1
ATOM 2261 N N . ASP A 1 281 ? -30.779 9.481 -12.176 1.00 36.12 281 ASP A N 1
ATOM 2262 C CA . ASP A 1 281 ? -31.292 10.550 -13.038 1.00 36.12 281 ASP A CA 1
ATOM 2263 C C . ASP A 1 281 ? -30.261 10.880 -14.126 1.00 36.12 281 ASP A C 1
ATOM 2265 O O . ASP A 1 281 ? -29.192 11.438 -13.876 1.00 36.12 281 ASP A O 1
ATOM 2269 N N . ALA A 1 282 ? -30.571 10.511 -15.369 1.00 38.50 282 ALA A N 1
ATOM 2270 C CA . ALA A 1 282 ? -29.707 10.786 -16.509 1.00 38.50 282 ALA A CA 1
ATOM 2271 C C . ALA A 1 282 ? -29.857 12.249 -16.963 1.00 38.50 282 ALA A C 1
ATOM 2273 O O . ALA A 1 282 ? -30.910 12.666 -17.449 1.00 38.50 282 ALA A O 1
ATOM 2274 N N . SER A 1 283 ? -28.786 13.041 -16.852 1.00 34.53 283 SER A N 1
ATOM 2275 C CA . SER A 1 283 ? -28.750 14.389 -17.431 1.00 34.53 283 SER A CA 1
ATOM 2276 C C . SER A 1 283 ? -28.865 14.340 -18.967 1.00 34.53 283 SER A C 1
ATOM 2278 O O . SER A 1 283 ? -28.267 13.488 -19.632 1.00 34.53 283 SER A O 1
ATOM 2280 N N . ARG A 1 284 ? -29.613 15.287 -19.556 1.00 34.56 284 ARG A N 1
ATOM 2281 C CA . ARG A 1 284 ? -29.954 15.348 -20.999 1.00 34.56 284 ARG A CA 1
ATOM 2282 C C . ARG A 1 284 ? -28.748 15.303 -21.953 1.00 34.56 284 ARG A C 1
ATOM 2284 O O . ARG A 1 284 ? -28.897 14.937 -23.114 1.00 34.56 284 ARG A O 1
ATOM 2291 N N . LYS A 1 285 ? -27.538 15.627 -21.482 1.00 32.28 285 LYS A N 1
ATOM 2292 C CA . LYS A 1 285 ? -26.312 15.653 -22.300 1.00 32.28 285 LYS A CA 1
ATOM 2293 C C . LYS A 1 285 ? -25.857 14.256 -22.762 1.00 32.28 285 LYS A C 1
ATOM 2295 O O . LYS A 1 285 ? -25.138 14.158 -23.750 1.00 32.28 285 LYS A O 1
ATOM 2300 N N . PHE A 1 286 ? -26.314 13.190 -22.097 1.00 33.97 286 PHE A N 1
ATOM 2301 C CA . PHE A 1 286 ? -25.968 11.791 -22.399 1.00 33.97 286 PHE A CA 1
ATOM 2302 C C . PHE A 1 286 ? -26.886 11.111 -23.434 1.00 33.97 286 PHE A C 1
ATOM 2304 O O . PHE A 1 286 ? -26.669 9.956 -23.787 1.00 33.97 286 PHE A O 1
ATOM 2311 N N . GLN A 1 287 ? -27.912 11.803 -23.942 1.00 37.03 287 GLN A N 1
ATOM 2312 C CA . GLN A 1 287 ? -28.991 11.198 -24.739 1.00 37.03 287 GLN A CA 1
ATOM 2313 C C . GLN A 1 287 ? -28.593 10.748 -26.157 1.00 37.03 287 GLN A C 1
ATOM 2315 O O . GLN A 1 287 ? -29.332 9.991 -26.779 1.00 37.03 287 GLN A O 1
ATOM 2320 N N . ARG A 1 288 ? -27.458 11.198 -26.706 1.00 33.34 288 ARG A N 1
ATOM 2321 C CA . ARG A 1 288 ? -27.254 11.169 -28.167 1.00 33.34 288 ARG A CA 1
ATOM 2322 C C . ARG A 1 288 ? -26.609 9.921 -28.779 1.00 33.34 288 ARG A C 1
ATOM 2324 O O . ARG A 1 288 ? -26.574 9.873 -29.999 1.00 33.34 288 ARG A O 1
ATOM 2331 N N . ASN A 1 289 ? -26.129 8.921 -28.029 1.00 38.53 289 ASN A N 1
ATOM 2332 C CA . ASN A 1 289 ? -25.359 7.838 -28.678 1.00 38.53 289 ASN A CA 1
ATOM 2333 C C . ASN A 1 289 ? -25.491 6.416 -28.099 1.00 38.53 289 ASN A C 1
ATOM 2335 O O . ASN A 1 289 ? -24.583 5.603 -28.246 1.00 38.53 289 ASN A O 1
ATOM 2339 N N . TYR A 1 290 ? -26.631 6.061 -27.500 1.00 38.19 290 TYR A N 1
ATOM 2340 C CA . TYR A 1 290 ? -26.841 4.677 -27.041 1.00 38.19 290 TYR A CA 1
ATOM 2341 C C . TYR A 1 290 ? -26.983 3.668 -28.191 1.00 38.19 290 TYR A C 1
ATOM 2343 O O . TYR A 1 290 ? -26.521 2.541 -28.062 1.00 38.19 290 TYR A O 1
ATOM 2351 N N . LEU A 1 291 ? -27.544 4.064 -29.340 1.00 36.75 291 LEU A N 1
ATOM 2352 C CA . LEU A 1 291 ? -27.731 3.178 -30.502 1.00 36.75 291 LEU A CA 1
ATOM 2353 C C . LEU A 1 291 ? -26.413 2.604 -31.057 1.00 36.75 291 LEU A C 1
ATOM 2355 O O . LEU A 1 291 ? -26.419 1.500 -31.594 1.00 36.75 291 LEU A O 1
ATOM 2359 N N . ALA A 1 292 ? -25.289 3.309 -30.888 1.00 36.81 292 ALA A N 1
ATOM 2360 C CA . ALA A 1 292 ? -23.970 2.852 -31.330 1.00 36.81 292 ALA A CA 1
ATOM 2361 C C . ALA A 1 292 ? -23.353 1.771 -30.417 1.00 36.81 292 ALA A C 1
ATOM 2363 O O . ALA A 1 292 ? -22.496 1.012 -30.868 1.00 36.81 292 ALA A O 1
ATOM 2364 N N . LEU A 1 293 ? -23.797 1.677 -29.155 1.00 34.97 293 LEU A N 1
ATOM 2365 C CA . LEU A 1 293 ? -23.305 0.702 -28.169 1.00 34.97 293 LEU A CA 1
ATOM 2366 C C . LEU A 1 293 ? -23.941 -0.688 -28.333 1.00 34.97 293 LEU A C 1
ATOM 2368 O O . LEU A 1 293 ? -23.411 -1.671 -27.824 1.00 34.97 293 LEU A O 1
ATOM 2372 N N . PHE A 1 294 ? -25.056 -0.792 -29.061 1.00 37.41 294 PHE A N 1
ATOM 2373 C CA . PHE A 1 294 ? -25.743 -2.058 -29.308 1.00 37.41 294 PHE A CA 1
ATOM 2374 C C . PHE A 1 294 ? -25.367 -2.626 -30.680 1.00 37.41 294 PHE A C 1
ATOM 2376 O O . PHE A 1 294 ? -26.066 -2.428 -31.674 1.00 37.41 294 PHE A O 1
ATOM 2383 N N . GLN A 1 295 ? -24.279 -3.394 -30.750 1.00 41.09 295 GLN A N 1
ATOM 2384 C CA . GLN A 1 295 ? -23.971 -4.158 -31.962 1.00 41.09 295 GLN A CA 1
ATOM 2385 C C . GLN A 1 295 ? -24.836 -5.423 -32.024 1.00 41.09 295 GLN A C 1
ATOM 2387 O O . GLN A 1 295 ? -24.748 -6.314 -31.175 1.00 41.09 295 GLN A O 1
ATOM 2392 N N . LYS A 1 296 ? -25.684 -5.520 -33.054 1.00 41.28 296 LYS A N 1
ATOM 2393 C CA . LYS A 1 296 ? -26.530 -6.695 -33.301 1.00 41.28 296 LYS A CA 1
ATOM 2394 C C . LYS A 1 296 ? -25.649 -7.893 -33.666 1.00 41.28 296 LYS A C 1
ATOM 2396 O O . LYS A 1 296 ? -25.085 -7.933 -34.759 1.00 41.28 296 LYS A O 1
ATOM 2401 N N . ARG A 1 297 ? -25.554 -8.898 -32.790 1.00 45.72 297 ARG A N 1
ATOM 2402 C CA . ARG A 1 297 ? -24.889 -10.167 -33.129 1.00 45.72 297 ARG A CA 1
ATOM 2403 C C . ARG A 1 297 ? -25.875 -11.129 -33.790 1.00 45.72 297 ARG A C 1
ATOM 2405 O O . ARG A 1 297 ? -27.054 -11.169 -33.445 1.00 45.72 297 ARG A O 1
ATOM 2412 N N . ARG A 1 298 ? -25.382 -11.913 -34.758 1.00 43.38 298 ARG A N 1
ATOM 2413 C CA . ARG A 1 298 ? -26.172 -12.947 -35.455 1.00 43.38 298 ARG A CA 1
ATOM 2414 C C . ARG A 1 298 ? -26.432 -14.186 -34.584 1.00 43.38 298 ARG A C 1
ATOM 2416 O O . ARG A 1 298 ? -27.384 -14.905 -34.859 1.00 43.38 298 ARG A O 1
ATOM 2423 N N . SER A 1 299 ? -25.611 -14.437 -33.559 1.00 46.41 299 SER A N 1
ATOM 2424 C CA . SER A 1 299 ? -25.779 -15.560 -32.626 1.00 46.41 299 SER A CA 1
ATOM 2425 C C . SER A 1 299 ? -25.028 -15.359 -31.301 1.00 46.41 299 SER A C 1
ATOM 2427 O O . SER A 1 299 ? -24.051 -14.608 -31.229 1.00 46.41 299 SER A O 1
ATOM 2429 N N . CYS A 1 300 ? -25.485 -16.040 -30.244 1.00 44.00 300 CYS A N 1
ATOM 2430 C CA . CYS A 1 300 ? -24.780 -16.123 -28.963 1.00 44.00 300 CYS A CA 1
ATOM 2431 C C . CYS A 1 300 ? -23.556 -17.057 -29.070 1.00 44.00 300 CYS A C 1
ATOM 2433 O O . CYS A 1 300 ? -23.741 -18.220 -29.431 1.00 44.00 300 CYS A O 1
ATOM 2435 N N . PRO A 1 301 ? -22.338 -16.627 -28.688 1.00 42.41 301 PRO A N 1
ATOM 2436 C CA . PRO A 1 301 ? -21.150 -17.484 -28.716 1.00 42.41 301 PRO A CA 1
ATOM 2437 C C . PRO A 1 301 ? -21.149 -18.584 -27.640 1.00 42.41 301 PRO A C 1
ATOM 2439 O O . PRO A 1 301 ? -20.447 -19.573 -27.806 1.00 42.41 301 PRO A O 1
ATOM 2442 N N . LYS A 1 302 ? -21.939 -18.448 -26.562 1.00 40.47 302 LYS A N 1
ATOM 2443 C CA . LYS A 1 302 ? -22.051 -19.471 -25.504 1.00 40.47 302 LYS A CA 1
ATOM 2444 C C . LYS A 1 302 ? -23.097 -20.548 -25.799 1.00 40.47 302 LYS A C 1
ATOM 2446 O O . LYS A 1 302 ? -22.842 -21.717 -25.556 1.00 40.47 302 LYS A O 1
ATOM 2451 N N . CYS A 1 303 ? -24.280 -20.172 -26.290 1.00 46.75 303 CYS A N 1
ATOM 2452 C CA . CYS A 1 303 ? -25.396 -21.116 -26.458 1.00 46.75 303 CYS A CA 1
ATOM 2453 C C . CYS A 1 303 ? -25.818 -21.355 -27.916 1.00 46.75 303 CYS A C 1
ATOM 2455 O O . CYS A 1 303 ? -26.803 -22.046 -28.158 1.00 46.75 303 CYS A O 1
ATOM 2457 N N . GLY A 1 304 ? -25.132 -20.755 -28.896 1.00 44.72 304 GLY A N 1
ATOM 2458 C CA . GLY A 1 304 ? -25.359 -20.980 -30.330 1.00 44.72 304 GLY A CA 1
ATOM 2459 C C . GLY A 1 304 ? -26.683 -20.445 -30.895 1.00 44.72 304 GLY A C 1
ATOM 2460 O O . GLY A 1 304 ? -26.893 -20.491 -32.107 1.00 44.72 304 GLY A O 1
ATOM 2461 N N . ARG A 1 305 ? -27.581 -19.910 -30.056 1.00 48.75 305 ARG A N 1
ATOM 2462 C CA . ARG A 1 305 ? -28.904 -19.430 -30.486 1.00 48.75 305 ARG A CA 1
ATOM 2463 C C . ARG A 1 305 ? -28.792 -18.175 -31.350 1.00 48.75 305 ARG A C 1
ATOM 2465 O O . ARG A 1 305 ? -28.024 -17.264 -31.038 1.00 48.75 305 ARG A O 1
ATOM 2472 N N . LYS A 1 306 ? -29.579 -18.140 -32.429 1.00 46.84 306 LYS A N 1
ATOM 2473 C CA . LYS A 1 306 ? -29.578 -17.092 -33.469 1.00 46.84 306 LYS A CA 1
ATOM 2474 C C . LYS A 1 306 ? -30.530 -15.920 -33.169 1.00 46.84 306 LYS A C 1
ATOM 2476 O O . LYS A 1 306 ? -30.639 -14.988 -33.964 1.00 46.84 306 LYS A O 1
ATOM 2481 N N . ASP A 1 307 ? -31.197 -15.939 -32.017 1.00 47.78 307 ASP A N 1
ATOM 2482 C CA . ASP A 1 307 ? -32.252 -14.980 -31.698 1.00 47.78 307 ASP A CA 1
ATOM 2483 C C . ASP A 1 307 ? -31.698 -13.732 -31.012 1.00 47.78 307 ASP A C 1
ATOM 2485 O O . ASP A 1 307 ? -31.277 -13.784 -29.861 1.00 47.78 307 ASP A O 1
ATOM 2489 N N . ARG A 1 308 ? -31.708 -12.617 -31.759 1.00 43.81 308 ARG A N 1
ATOM 2490 C CA . ARG A 1 308 ? -31.612 -11.207 -31.318 1.00 43.81 308 ARG A CA 1
ATOM 2491 C C . ARG A 1 308 ? -30.841 -10.980 -30.007 1.00 43.81 308 ARG A C 1
ATOM 2493 O O . ARG A 1 308 ? -31.364 -10.383 -29.071 1.00 43.81 308 ARG A O 1
ATOM 2500 N N . VAL A 1 309 ? -29.586 -11.426 -29.978 1.00 41.06 309 VAL A N 1
ATOM 2501 C CA . VAL A 1 309 ? -28.665 -11.171 -28.869 1.00 41.06 309 VAL A CA 1
ATOM 2502 C C . VAL A 1 309 ? -28.044 -9.798 -29.074 1.00 41.06 309 VAL A C 1
ATOM 2504 O O . VAL A 1 309 ? -27.312 -9.573 -30.043 1.00 41.06 309 VAL A O 1
ATOM 2507 N N . TYR A 1 310 ? -28.330 -8.888 -28.153 1.00 42.56 310 TYR A N 1
ATOM 2508 C CA . TYR A 1 310 ? -27.691 -7.579 -28.099 1.00 42.56 310 TYR A CA 1
ATOM 2509 C C . TYR A 1 310 ? -26.619 -7.596 -27.013 1.00 42.56 310 TYR A C 1
ATOM 2511 O O . TYR A 1 310 ? -26.901 -8.019 -25.892 1.00 42.56 310 TYR A O 1
ATOM 2519 N N . CYS A 1 311 ? -25.406 -7.166 -27.367 1.00 38.16 311 CYS A N 1
ATOM 2520 C CA . CYS A 1 311 ? -24.361 -6.829 -26.406 1.00 38.16 311 CYS A CA 1
ATOM 2521 C C . CYS A 1 311 ? -24.501 -5.341 -26.093 1.00 38.16 311 CYS A C 1
ATOM 2523 O O . CYS A 1 311 ? -24.662 -4.550 -27.023 1.00 38.16 311 CYS A O 1
ATOM 2525 N N . ALA A 1 312 ? -24.483 -4.985 -24.815 1.00 37.38 312 ALA A N 1
ATOM 2526 C CA . ALA A 1 312 ? -24.522 -3.603 -24.367 1.00 37.38 312 ALA A CA 1
ATOM 2527 C C . ALA A 1 312 ? -23.323 -3.364 -23.459 1.00 37.38 312 ALA A C 1
ATOM 2529 O O . ALA A 1 312 ? -23.243 -3.953 -22.379 1.00 37.38 312 ALA A O 1
ATOM 2530 N N . ASP A 1 313 ? -22.414 -2.512 -23.914 1.00 36.31 313 ASP A N 1
ATOM 2531 C CA . ASP A 1 313 ? -21.340 -1.992 -23.083 1.00 36.31 313 ASP A CA 1
ATOM 2532 C C . ASP A 1 313 ? -21.924 -0.839 -22.265 1.00 36.31 313 ASP A C 1
ATOM 2534 O O . ASP A 1 313 ? -22.187 0.252 -22.779 1.00 36.31 313 ASP A O 1
ATOM 2538 N N . PHE A 1 314 ? -22.218 -1.095 -20.991 1.00 37.59 314 PHE A N 1
ATOM 2539 C CA . PHE A 1 314 ? -22.701 -0.037 -20.112 1.00 37.59 314 PHE A CA 1
ATOM 2540 C C . PHE A 1 314 ? -21.515 0.759 -19.591 1.00 37.59 314 PHE A C 1
ATOM 2542 O O . PHE A 1 314 ? -20.689 0.230 -18.849 1.00 37.59 314 PHE A O 1
ATOM 2549 N N . LEU A 1 315 ? -21.470 2.029 -19.987 1.00 35.56 315 LEU A N 1
ATOM 2550 C CA . LEU A 1 315 ? -20.571 3.039 -19.450 1.00 35.56 315 LEU A CA 1
ATOM 2551 C C . LEU A 1 315 ? -21.272 3.720 -18.271 1.00 35.56 315 LEU A C 1
ATOM 2553 O O . LEU A 1 315 ? -22.184 4.521 -18.472 1.00 35.56 315 LEU A O 1
ATOM 2557 N N . PHE A 1 316 ? -20.876 3.397 -17.042 1.00 38.50 316 PHE A N 1
ATOM 2558 C CA . PHE A 1 316 ? -21.392 4.082 -15.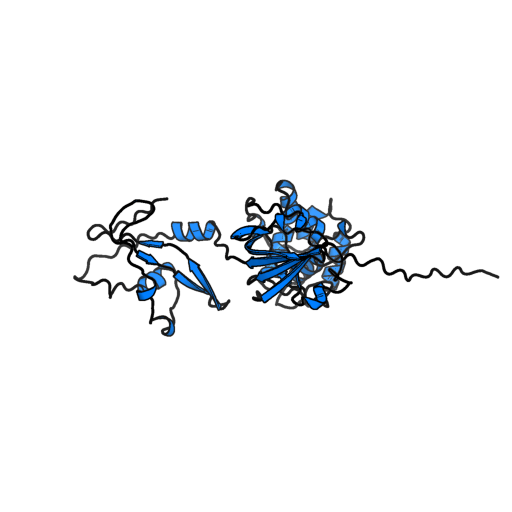855 1.00 38.50 316 PHE A CA 1
ATOM 2559 C C . PHE A 1 316 ? -20.452 5.202 -15.455 1.00 38.50 316 PHE A C 1
ATOM 2561 O O . PHE A 1 316 ? -19.250 4.971 -15.353 1.00 38.50 316 PHE A O 1
ATOM 2568 N N . LYS A 1 317 ? -21.015 6.386 -15.205 1.00 33.47 317 LYS A N 1
ATOM 2569 C CA . LYS A 1 317 ? -20.298 7.524 -14.643 1.00 33.47 317 LYS A CA 1
ATOM 2570 C C . LYS A 1 317 ? -20.583 7.616 -13.147 1.00 33.47 317 LYS A C 1
ATOM 2572 O O . LYS A 1 317 ? -21.731 7.846 -12.775 1.00 33.47 317 LYS A O 1
ATOM 2577 N N . ASP A 1 318 ? -19.562 7.445 -12.314 1.00 37.19 318 ASP A N 1
ATOM 2578 C CA . ASP A 1 318 ? -19.663 7.737 -10.880 1.00 37.19 318 ASP A CA 1
ATOM 2579 C C . ASP A 1 318 ? -19.794 9.264 -10.688 1.00 37.19 318 ASP A C 1
ATOM 2581 O O . ASP A 1 318 ? -18.870 9.993 -11.064 1.00 37.19 318 ASP A O 1
ATOM 2585 N N . PRO A 1 319 ? -20.912 9.778 -10.134 1.00 31.08 319 PRO A N 1
ATOM 2586 C CA . PRO A 1 319 ? -21.110 11.214 -9.943 1.00 31.08 319 PRO A CA 1
ATOM 2587 C C . PRO A 1 319 ? -20.103 11.859 -8.983 1.00 31.08 319 PRO A C 1
ATOM 2589 O O . PRO A 1 319 ? -19.919 13.071 -9.049 1.00 31.08 319 PRO A O 1
ATOM 2592 N N . GLN A 1 320 ? -19.470 11.080 -8.099 1.00 31.84 320 GLN A N 1
ATOM 2593 C CA . GLN A 1 320 ? -18.512 11.578 -7.109 1.00 31.84 320 GLN A CA 1
ATOM 2594 C C . GLN A 1 320 ? -17.059 11.491 -7.593 1.00 31.84 320 GLN A C 1
ATOM 2596 O O . GLN A 1 320 ? -16.235 12.289 -7.159 1.00 31.84 320 GLN A O 1
ATOM 2601 N N . ASN A 1 321 ? -16.749 10.566 -8.511 1.00 33.81 321 ASN A N 1
ATOM 2602 C CA . ASN A 1 321 ? -15.365 10.250 -8.897 1.00 33.81 321 ASN A CA 1
ATOM 2603 C C . ASN A 1 321 ? -15.048 10.447 -10.394 1.00 33.81 321 ASN A C 1
ATOM 2605 O O . ASN A 1 321 ? -13.940 10.141 -10.824 1.00 33.81 321 ASN A O 1
ATOM 2609 N N . ASP A 1 322 ? -16.001 10.924 -11.205 1.00 33.88 322 ASP A N 1
ATOM 2610 C CA . ASP A 1 322 ? -15.845 11.205 -12.650 1.00 33.88 322 ASP A CA 1
ATOM 2611 C C . ASP A 1 322 ? -15.351 9.997 -13.491 1.00 33.88 322 ASP A C 1
ATOM 2613 O O . ASP A 1 322 ? -14.873 10.135 -14.618 1.00 33.88 322 ASP A O 1
ATOM 2617 N N . MET A 1 323 ? -15.488 8.780 -12.954 1.00 32.06 323 MET A N 1
ATOM 2618 C CA . MET A 1 323 ? -15.001 7.532 -13.547 1.00 32.06 323 MET A CA 1
ATOM 2619 C C . MET A 1 323 ? -16.029 6.927 -14.496 1.00 32.06 323 MET A C 1
ATOM 2621 O O . MET A 1 323 ? -17.186 6.778 -14.119 1.00 32.06 323 MET A O 1
ATOM 2625 N N . ILE A 1 324 ? -15.587 6.518 -15.690 1.00 30.81 324 ILE A N 1
ATOM 2626 C CA . ILE A 1 324 ? -16.382 5.769 -16.668 1.00 30.81 324 ILE A CA 1
ATOM 2627 C C . ILE A 1 324 ? -15.993 4.284 -16.581 1.00 30.81 324 ILE A C 1
ATOM 2629 O O . ILE A 1 324 ? -14.916 3.902 -17.036 1.00 30.81 324 ILE A O 1
ATOM 2633 N N . GLY A 1 325 ? -16.840 3.445 -15.985 1.00 31.73 325 GLY A N 1
ATOM 2634 C CA . GLY A 1 325 ? -16.652 1.988 -15.947 1.00 31.73 325 GLY A CA 1
ATOM 2635 C C . GLY A 1 325 ? -17.399 1.301 -17.088 1.00 31.73 325 GLY A C 1
ATOM 2636 O O . GLY A 1 325 ? -18.551 1.643 -17.323 1.00 31.73 325 GLY A O 1
ATOM 2637 N N . CYS A 1 326 ? -16.770 0.341 -17.774 1.00 30.44 326 CYS A N 1
ATOM 2638 C CA . CYS A 1 326 ? -17.382 -0.456 -18.843 1.00 30.44 326 CYS A CA 1
ATOM 2639 C C . CYS A 1 326 ? -17.663 -1.882 -18.341 1.00 30.44 326 CYS A C 1
ATOM 2641 O O . CYS A 1 326 ? -16.740 -2.566 -17.895 1.00 30.44 326 CYS A O 1
ATOM 2643 N N . ILE A 1 327 ? -18.918 -2.342 -18.397 1.00 37.47 327 ILE A N 1
ATOM 2644 C CA . ILE A 1 327 ? -19.253 -3.762 -18.193 1.00 37.47 327 ILE A CA 1
ATOM 2645 C C . ILE A 1 327 ? -19.284 -4.438 -19.561 1.00 37.47 327 ILE A C 1
ATOM 2647 O O . ILE A 1 327 ? -20.175 -4.171 -20.359 1.00 37.47 327 ILE A O 1
ATOM 2651 N N . ASN A 1 328 ? -18.329 -5.334 -19.811 1.00 31.45 328 ASN A N 1
ATOM 2652 C CA . ASN A 1 328 ? -18.044 -5.845 -21.156 1.00 31.45 328 ASN A CA 1
ATOM 2653 C C . ASN A 1 328 ? -19.024 -6.895 -21.705 1.00 31.45 328 ASN A C 1
ATOM 2655 O O . ASN A 1 328 ? -18.772 -7.417 -22.783 1.00 31.45 328 ASN A O 1
ATOM 2659 N N . THR A 1 329 ? -20.096 -7.294 -21.005 1.00 37.41 329 THR A N 1
ATOM 2660 C CA . THR A 1 329 ? -21.128 -8.147 -21.640 1.00 37.41 329 THR A CA 1
ATOM 2661 C C . THR A 1 329 ? -22.420 -8.232 -20.829 1.00 37.41 329 THR A C 1
ATOM 2663 O O . THR A 1 329 ? -22.454 -8.848 -19.768 1.00 37.41 329 THR A O 1
ATOM 2666 N N . PHE A 1 330 ? -23.519 -7.716 -21.383 1.00 38.66 330 PHE A N 1
ATOM 2667 C CA . PHE A 1 330 ? -24.872 -8.194 -21.078 1.00 38.66 330 PHE A CA 1
ATOM 2668 C C . PHE A 1 330 ? -25.412 -8.967 -22.283 1.00 38.66 330 PHE A C 1
ATOM 2670 O O . PHE A 1 330 ? -25.270 -8.516 -23.416 1.00 38.66 330 PHE A O 1
ATOM 2677 N N . HIS A 1 331 ? -26.053 -10.113 -22.042 1.00 35.25 331 HIS A N 1
ATOM 2678 C CA . HIS A 1 331 ? -26.798 -10.855 -23.061 1.00 35.25 331 HIS A CA 1
ATOM 2679 C C . HIS A 1 331 ? -28.293 -10.615 -22.863 1.00 35.25 331 HIS A C 1
ATOM 2681 O O . HIS A 1 331 ? -28.885 -11.121 -21.913 1.00 35.25 331 HIS A O 1
ATOM 2687 N N . ILE A 1 332 ? -28.914 -9.852 -23.760 1.00 39.94 332 ILE A N 1
ATOM 2688 C CA . ILE A 1 332 ? -30.361 -9.614 -23.727 1.00 39.94 332 ILE A CA 1
ATOM 2689 C C . ILE A 1 332 ? -31.037 -10.571 -24.717 1.00 39.94 332 ILE A C 1
ATOM 2691 O O . ILE A 1 332 ? -30.747 -10.521 -25.911 1.00 39.94 332 ILE A O 1
ATOM 2695 N N . LEU A 1 333 ? -31.935 -11.430 -24.220 1.00 35.03 333 LEU A N 1
ATOM 2696 C CA . LEU A 1 333 ? -32.820 -12.290 -25.018 1.00 35.03 333 LEU A CA 1
ATOM 2697 C C . LEU A 1 333 ? -34.254 -11.749 -24.921 1.00 35.03 333 LEU A C 1
ATOM 2699 O O . LEU A 1 333 ? -34.853 -11.767 -23.848 1.00 35.03 333 LEU A O 1
ATOM 2703 N N . LEU A 1 334 ? -34.802 -11.261 -26.036 1.00 34.41 334 LEU A N 1
ATOM 2704 C CA . LEU A 1 334 ? -36.183 -10.770 -26.126 1.00 34.41 334 LEU A CA 1
ATOM 2705 C C . LEU A 1 334 ? -37.074 -11.841 -26.767 1.00 34.41 334 LEU A C 1
ATOM 2707 O O . LEU A 1 334 ? -36.911 -12.162 -27.944 1.00 34.41 334 LEU A O 1
ATOM 2711 N N . PHE A 1 335 ? -38.035 -12.371 -26.009 1.00 33.50 335 PHE A N 1
ATOM 2712 C CA . PHE A 1 335 ? -39.024 -13.331 -26.506 1.00 33.50 335 PHE A CA 1
ATOM 2713 C C . PHE A 1 335 ? -40.286 -12.597 -26.996 1.00 33.50 335 PHE A C 1
ATOM 2715 O O . PHE A 1 335 ? -40.895 -11.874 -26.209 1.00 33.50 335 PHE A O 1
ATOM 2722 N N . PRO A 1 336 ? -40.740 -12.782 -28.253 1.00 31.59 336 PRO A N 1
ATOM 2723 C CA . PRO A 1 336 ? -41.848 -11.991 -28.799 1.00 31.59 336 PRO A CA 1
ATOM 2724 C C . PRO A 1 336 ? -43.239 -12.312 -28.235 1.00 31.59 336 PRO A C 1
ATOM 2726 O O . PRO A 1 336 ? -44.165 -11.552 -28.500 1.00 31.59 336 PRO A O 1
ATOM 2729 N N . ARG A 1 337 ? -43.440 -13.429 -27.517 1.00 30.05 337 ARG A N 1
ATOM 2730 C CA . ARG A 1 337 ? -44.789 -13.835 -27.063 1.00 30.05 337 ARG A CA 1
ATOM 2731 C C . ARG A 1 337 ? -44.905 -14.439 -25.665 1.00 30.05 337 ARG A C 1
ATOM 2733 O O . ARG A 1 337 ? -46.010 -14.746 -25.248 1.00 30.05 337 ARG A O 1
ATOM 2740 N N . LEU A 1 338 ? -43.818 -14.525 -24.908 1.00 27.41 338 LEU A N 1
ATOM 2741 C CA . LEU A 1 338 ? -43.830 -14.860 -23.483 1.00 27.41 338 LEU A CA 1
ATOM 2742 C C . LEU A 1 338 ? -42.650 -14.119 -22.857 1.00 27.41 338 LEU A C 1
ATOM 2744 O O . LEU A 1 338 ? -41.501 -14.498 -23.060 1.00 27.41 338 LEU A O 1
ATOM 2748 N N . ALA A 1 339 ? -42.918 -13.015 -22.162 1.00 32.66 339 ALA A N 1
ATOM 2749 C CA . ALA A 1 339 ? -41.886 -12.248 -21.476 1.00 32.66 339 ALA A CA 1
ATOM 2750 C C . ALA A 1 339 ? -41.400 -13.025 -20.240 1.00 32.66 339 ALA A C 1
ATOM 2752 O O . ALA A 1 339 ? -41.866 -12.821 -19.120 1.00 32.66 339 ALA A O 1
ATOM 2753 N N . SER A 1 340 ? -40.464 -13.942 -20.460 1.00 26.81 340 SER A N 1
ATOM 2754 C CA . SER A 1 340 ? -39.730 -14.654 -19.417 1.00 26.81 340 SER A CA 1
ATOM 2755 C C . SER A 1 340 ? -38.236 -14.563 -19.709 1.00 26.81 340 SER A C 1
ATOM 2757 O O . SER A 1 340 ? -37.758 -15.076 -20.717 1.00 26.81 340 SER A O 1
ATOM 2759 N N . PHE A 1 341 ? -37.503 -13.894 -18.820 1.00 32.34 341 PHE A N 1
ATOM 2760 C CA . PHE A 1 341 ? -36.043 -13.890 -18.811 1.00 32.34 341 PHE A CA 1
ATOM 2761 C C . PHE A 1 341 ? -35.546 -15.242 -18.291 1.00 32.34 341 PHE A C 1
ATOM 2763 O O . PHE A 1 341 ? -35.972 -15.681 -17.223 1.00 32.34 341 PHE A O 1
ATOM 2770 N N . MET A 1 342 ? -34.639 -15.886 -19.024 1.00 26.12 342 MET A N 1
ATOM 2771 C CA . MET A 1 342 ? -33.839 -16.996 -18.507 1.00 26.12 342 MET A CA 1
ATOM 2772 C C . MET A 1 342 ? -32.366 -16.614 -18.576 1.00 26.12 342 MET A C 1
ATOM 2774 O O . MET A 1 342 ? -31.873 -16.236 -19.639 1.00 26.12 342 MET A O 1
ATOM 2778 N N . PHE A 1 343 ? -31.680 -16.733 -17.443 1.00 33.91 343 PHE A N 1
ATOM 2779 C CA . PHE A 1 343 ? -30.228 -16.647 -17.357 1.00 33.91 343 PHE A CA 1
ATOM 2780 C C . PHE A 1 343 ? -29.661 -18.057 -17.507 1.00 33.91 343 PHE A C 1
ATOM 2782 O O . PHE A 1 343 ? -30.154 -18.990 -16.877 1.00 33.91 343 PHE A O 1
ATOM 2789 N N . ALA A 1 344 ? -28.651 -18.214 -18.356 1.00 26.77 344 ALA A N 1
ATOM 2790 C CA . ALA A 1 344 ? -27.801 -19.395 -18.349 1.00 26.77 344 ALA A CA 1
ATOM 2791 C C . ALA A 1 344 ? -26.514 -19.013 -17.610 1.00 26.77 344 ALA A C 1
ATOM 2793 O O . ALA A 1 344 ? -25.870 -18.034 -17.998 1.00 26.77 344 ALA A O 1
ATOM 2794 N N . THR A 1 345 ? -26.213 -19.742 -16.535 1.00 30.12 345 THR A N 1
ATOM 2795 C CA . THR A 1 345 ? -24.985 -19.637 -15.729 1.00 30.12 345 THR A CA 1
ATOM 2796 C C . THR A 1 345 ? -23.733 -19.875 -16.562 1.00 30.12 345 THR A C 1
ATOM 2798 O O . THR A 1 345 ? -23.763 -20.820 -17.384 1.00 30.12 345 THR A O 1
#

Sequence (345 aa):
MGNTVSHNINQSPSNDYRFLNIDKEPLEMLLAIEDYKKLPLVSLEQAVSSLVSFVPNIKQMVQLVKDKCKNPADNLTVDESASIMLYSLENIPLEESFYIILNKTLRDKNRQNFKNWLSYLKLFTTALSKIPSTKSVVYCGVKQNLHHLYPKGQNITWWEFSSCITSLERLQSNEFLGKNGTRTIFYIECFSGKNIQSHSYYSTRNEILLPSEIKFIINSSRERKDGLSIIHLKEIVQFSSSIISALSDRHKRVRIEPGSTGLTISELDLNGILKKIFNLDASRKFQRNYLALFQKRRSCPKCGRKDRVYCADFLFKDPQNDMIGCINTFHILLFPRLASFMFAT